Protein AF-A0A955YCA8-F1 (afdb_monomer_lite)

Sequence (353 aa):
CALRSVASVTGLSVDHEAVVEAAARISWGFRAYVNSPEVTGVLDQSERSGSAELAYWRRVARHGVAGNLQALLDEHLHVLRDWLGFTTFDTEEQRVDAAGRFAERLHDALDVRTASFQVDVPQEDEAGGVSFAGPRMRSRFAAAFGNQRMEEGGEQRVEAVSNAFNSPFWPFVLTSTSVGQEGLDFHLWCHAVVHWNLPSNPVDLEQREGRVHRYKGHAVRRNIAGRYADEGPVVDGDLWEALFARAAGDLPTAATEMQPYWVFAEGDARILRFAPFPPYSREAALLPRLRRSLAAYRLAFGQPRQEELVEFLGRALDPEQLQVLVERLRIDLSPPRAEPLRCANGEESSDER

Foldseek 3Di:
DQLQLLCQALVNDSPDPLSVVLSVLLVVLVVVLCPDPVNLVVLVVVPPPDDDDDDSVVSVVVCCVVVVVVVQSLLLLNVVCVVVPVPDNPDPVSSSVSSVVSSVLSSLLSPQDWDKDFDFDWDQDPVRDTDTHGDIDTHFQEDEAEDQPVDDCSVVNNVSQLSNLLGPGTHVYYHYDPNRDQPAANFNQDLEDECADDDLALVVVVSSNVSNQDWQGPLLQVLLCVVCVPPQDDDSHRSVVSSQVVQVVPDDPQAFPCPPTRPDPRGDRHRHYHYDDDPPDPCVVRVVLSVLLNLQLQLLPPPPPSVVSSVCLSPPDDPVRSVVCSVVRRPPNGGDDDDPPPPPPDDPDDDDD

pLDDT: mean 82.05, std 15.96, range [29.27, 98.44]

Structure (mmCIF, N/CA/C/O backbone):
data_AF-A0A955YCA8-F1
#
_entry.id   AF-A0A955YCA8-F1
#
loop_
_atom_site.group_PDB
_atom_site.id
_atom_site.type_symbol
_atom_site.label_atom_id
_atom_site.label_alt_id
_atom_site.label_comp_id
_atom_site.label_asym_id
_atom_site.label_entity_id
_atom_site.label_seq_id
_atom_site.pdbx_PDB_ins_code
_atom_site.Cartn_x
_atom_site.Cartn_y
_atom_site.Cartn_z
_atom_site.occupancy
_atom_site.B_iso_or_equiv
_atom_site.auth_seq_id
_atom_site.auth_comp_id
_atom_site.auth_asym_id
_atom_site.auth_atom_id
_atom_site.pdbx_PDB_model_num
ATOM 1 N N . CYS A 1 1 ? -16.183 4.550 9.435 1.00 94.12 1 CYS A N 1
ATOM 2 C CA . CYS A 1 1 ? -14.959 3.926 8.904 1.00 94.12 1 CYS A CA 1
ATOM 3 C C . CYS A 1 1 ? -13.729 4.271 9.728 1.00 94.12 1 CYS A C 1
ATOM 5 O O . CYS A 1 1 ? -13.408 3.464 10.586 1.00 94.12 1 CYS A O 1
ATOM 7 N N . ALA A 1 2 ? -13.132 5.461 9.581 1.00 96.44 2 ALA A N 1
ATOM 8 C CA . ALA A 1 2 ? -11.886 5.820 10.275 1.00 96.44 2 ALA A CA 1
ATOM 9 C C . ALA A 1 2 ? -11.916 5.615 11.802 1.00 96.44 2 ALA A C 1
ATOM 11 O O . ALA A 1 2 ? -11.001 5.006 12.335 1.00 96.44 2 ALA A O 1
ATOM 12 N N . LEU A 1 3 ? -12.992 6.035 12.483 1.00 96.88 3 LEU A N 1
ATOM 13 C CA . LEU A 1 3 ? -13.146 5.860 13.937 1.00 96.88 3 LEU A CA 1
ATOM 14 C C . LEU A 1 3 ? -12.964 4.402 14.376 1.00 96.88 3 LEU A C 1
ATOM 16 O O . LEU A 1 3 ? -12.215 4.117 15.302 1.00 96.88 3 LEU A O 1
ATOM 20 N N . ARG A 1 4 ? -13.618 3.479 13.664 1.00 95.69 4 ARG A N 1
ATOM 21 C CA . ARG A 1 4 ? -13.550 2.050 13.964 1.00 95.69 4 ARG A CA 1
ATOM 22 C C . ARG A 1 4 ? -12.169 1.483 13.662 1.00 95.69 4 ARG A C 1
ATOM 24 O O . ARG A 1 4 ? -11.639 0.771 14.496 1.00 95.69 4 ARG A O 1
ATOM 31 N N . SER A 1 5 ? -11.602 1.817 12.502 1.00 96.88 5 SER A N 1
ATOM 32 C CA . SER A 1 5 ? -10.300 1.301 12.066 1.00 96.88 5 SER A CA 1
ATOM 33 C C . SER A 1 5 ? -9.165 1.754 12.989 1.00 96.88 5 SER A C 1
ATOM 35 O O . SER A 1 5 ? -8.276 0.973 13.311 1.00 96.88 5 SER A O 1
ATOM 37 N N . VAL A 1 6 ? -9.188 3.019 13.431 1.00 97.75 6 VAL A N 1
ATOM 38 C CA . VAL A 1 6 ? -8.185 3.538 14.371 1.00 97.75 6 VAL A CA 1
ATOM 39 C C . VAL A 1 6 ? -8.335 2.837 15.717 1.00 97.75 6 VAL A C 1
ATOM 41 O O . VAL A 1 6 ? -7.349 2.297 16.203 1.00 97.75 6 VAL A O 1
ATOM 44 N N . ALA A 1 7 ? -9.552 2.778 16.274 1.00 97.31 7 ALA A N 1
ATOM 45 C CA . ALA A 1 7 ? -9.822 2.088 17.537 1.00 97.31 7 ALA A CA 1
ATOM 46 C C . ALA A 1 7 ? -9.388 0.615 17.502 1.00 97.31 7 ALA A C 1
ATOM 48 O O . ALA A 1 7 ? -8.721 0.142 18.416 1.00 97.31 7 ALA A O 1
ATOM 49 N N . SER A 1 8 ? -9.716 -0.107 16.424 1.00 95.62 8 SER A N 1
ATOM 50 C CA . SER A 1 8 ? -9.415 -1.534 1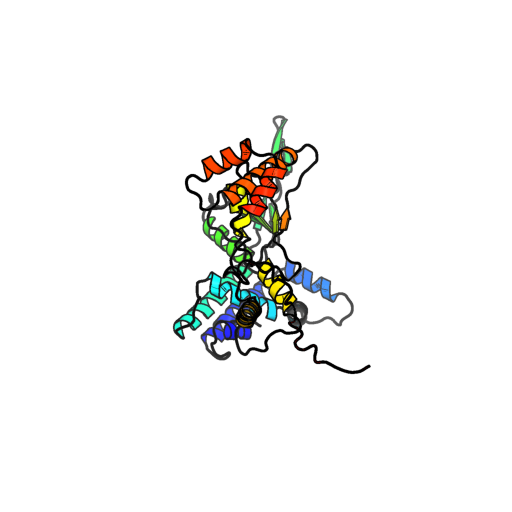6.302 1.00 95.62 8 SER A CA 1
ATOM 51 C C . SER A 1 8 ? -7.918 -1.819 16.247 1.00 95.62 8 SER A C 1
ATOM 53 O O . SER A 1 8 ? -7.459 -2.761 16.884 1.00 95.62 8 SER A O 1
ATOM 55 N N . VAL A 1 9 ? -7.154 -1.013 15.500 1.00 95.94 9 VAL A N 1
ATOM 56 C CA . VAL A 1 9 ? -5.707 -1.220 15.343 1.00 95.94 9 VAL A CA 1
ATOM 57 C C . VAL A 1 9 ? -4.951 -0.756 16.585 1.00 95.94 9 VAL A C 1
ATOM 59 O O . VAL A 1 9 ? -4.043 -1.450 17.028 1.00 95.94 9 VAL A O 1
ATOM 62 N N . THR A 1 10 ? -5.318 0.385 17.177 1.00 96.62 10 THR A N 1
ATOM 63 C CA . THR A 1 10 ? -4.635 0.890 18.380 1.00 96.62 10 THR A CA 1
ATOM 64 C C . THR A 1 10 ? -5.105 0.212 19.659 1.00 96.62 10 THR A C 1
ATOM 66 O O . THR A 1 10 ? -4.426 0.325 20.672 1.00 96.62 10 THR A O 1
ATOM 69 N N . GLY A 1 11 ? -6.250 -0.474 19.658 1.00 95.44 11 GLY A N 1
ATOM 70 C CA . GLY A 1 11 ? -6.882 -1.052 20.847 1.00 95.44 11 GLY A CA 1
ATOM 71 C C . GLY A 1 11 ? -7.406 -0.017 21.852 1.00 95.44 11 GLY A C 1
ATOM 72 O O . GLY A 1 11 ? -7.702 -0.375 22.988 1.00 95.44 11 GLY A O 1
ATOM 73 N N . LEU A 1 12 ? -7.485 1.260 21.465 1.00 96.50 12 LEU A N 1
ATOM 74 C CA . LEU A 1 12 ? -8.131 2.306 22.259 1.00 96.50 12 LEU A CA 1
ATOM 75 C C . LEU A 1 12 ? -9.652 2.244 22.081 1.00 96.50 12 LEU A C 1
ATOM 77 O O . LEU A 1 12 ? -10.154 1.839 21.031 1.00 96.50 12 LEU A O 1
ATOM 81 N N . SER A 1 13 ? -10.391 2.709 23.088 1.00 96.38 13 SER A N 1
ATOM 82 C CA . SER A 1 13 ? -11.848 2.816 22.986 1.00 96.38 13 SER A CA 1
ATOM 83 C C . SER A 1 13 ? -12.265 3.800 21.885 1.00 96.38 13 SER A C 1
ATOM 85 O O . SER A 1 13 ? -11.589 4.794 21.619 1.00 96.38 13 SER A O 1
ATOM 87 N N . VAL A 1 14 ? -13.414 3.550 21.257 1.00 96.38 14 VAL A N 1
ATOM 88 C CA . VAL A 1 14 ? -13.949 4.381 20.162 1.00 96.38 14 VAL A CA 1
ATOM 89 C C . VAL A 1 14 ? -14.285 5.816 20.580 1.00 96.38 14 VAL A C 1
ATOM 91 O O . VAL A 1 14 ? -14.362 6.693 19.724 1.00 96.38 14 VAL A O 1
ATOM 94 N N . ASP A 1 15 ? -14.505 6.058 21.871 1.00 96.75 15 ASP A N 1
ATOM 95 C CA . ASP A 1 15 ? -14.773 7.369 22.470 1.00 96.75 15 ASP A CA 1
ATOM 96 C C . ASP A 1 15 ? -13.515 8.049 23.034 1.00 96.75 15 ASP A C 1
ATOM 98 O O . ASP A 1 15 ? -13.592 9.182 23.506 1.00 96.75 15 ASP A O 1
ATOM 102 N N . HIS A 1 16 ? -12.351 7.396 22.949 1.00 98.25 16 HIS A N 1
ATOM 103 C CA . HIS A 1 16 ? -11.082 7.974 23.374 1.00 98.25 16 HIS A CA 1
ATOM 104 C C . HIS A 1 16 ? -10.738 9.215 22.534 1.00 98.25 16 HIS A C 1
ATOM 106 O O . HIS A 1 16 ? -10.801 9.180 21.302 1.00 98.25 16 HIS A O 1
ATOM 112 N N . GLU A 1 17 ? -10.297 10.296 23.185 1.00 98.19 17 GLU A N 1
ATOM 113 C CA . GLU A 1 17 ? -10.039 11.598 22.549 1.00 98.19 17 GLU A CA 1
ATOM 114 C C . GLU A 1 17 ? -9.116 11.484 21.324 1.00 98.19 17 GLU A C 1
ATOM 116 O O . GLU A 1 17 ? -9.496 11.886 20.225 1.00 98.19 17 GLU A O 1
ATOM 121 N N . ALA A 1 18 ? -7.964 10.821 21.477 1.00 98.12 18 ALA A N 1
ATOM 122 C CA . ALA A 1 18 ? -7.014 10.596 20.382 1.00 98.12 18 ALA A CA 1
ATOM 123 C C . ALA A 1 18 ? -7.609 9.836 19.177 1.00 98.12 18 ALA A C 1
ATOM 125 O O . ALA A 1 18 ? -7.261 10.117 18.031 1.00 98.12 18 ALA A O 1
ATOM 126 N N . VAL A 1 19 ? -8.525 8.887 19.408 1.00 98.44 19 VAL A N 1
ATOM 127 C CA . VAL A 1 19 ? -9.184 8.121 18.335 1.00 98.44 19 VAL A CA 1
ATOM 128 C C . VAL A 1 19 ? -10.167 9.008 17.579 1.00 98.44 19 VAL A C 1
ATOM 130 O O . VAL A 1 19 ? -10.203 8.987 16.345 1.00 98.44 19 VAL A O 1
ATOM 133 N N . VAL A 1 20 ? -10.945 9.813 18.305 1.00 98.44 20 VAL A N 1
ATOM 134 C CA . VAL A 1 20 ? -11.897 10.767 17.724 1.00 98.44 20 VAL A CA 1
ATOM 135 C C . VAL A 1 20 ? -11.162 11.835 16.911 1.00 98.44 20 VAL A C 1
ATOM 137 O O . VAL A 1 20 ? -11.556 12.115 15.776 1.00 98.44 20 VAL A O 1
ATOM 140 N N . GLU A 1 21 ? -10.069 12.387 17.443 1.00 98.44 21 GLU A N 1
ATOM 141 C CA . GLU A 1 21 ? -9.237 13.377 16.755 1.00 98.44 21 GLU A CA 1
ATOM 142 C C . GLU A 1 21 ? -8.604 12.799 15.481 1.00 98.44 21 GLU A C 1
ATOM 144 O O . GLU A 1 21 ? -8.748 13.370 14.392 1.00 98.44 21 GLU A O 1
ATOM 149 N N . ALA A 1 22 ? -7.979 11.622 15.582 1.00 98.38 22 ALA A N 1
ATOM 150 C CA . ALA A 1 22 ? -7.404 10.913 14.445 1.00 98.38 22 ALA A CA 1
ATOM 151 C C . ALA A 1 22 ? -8.454 10.659 13.351 1.00 98.38 22 ALA A C 1
ATOM 153 O O . ALA A 1 22 ? -8.245 10.971 12.173 1.00 98.38 22 ALA A O 1
ATOM 154 N N . ALA A 1 23 ? -9.630 10.157 13.735 1.00 98.19 23 ALA A N 1
ATOM 155 C CA . ALA A 1 23 ? -10.728 9.903 12.813 1.00 98.19 23 ALA A CA 1
ATOM 156 C C . ALA A 1 23 ? -11.247 11.182 12.141 1.00 98.19 23 ALA A C 1
ATOM 158 O O . ALA A 1 23 ? -11.580 11.155 10.949 1.00 98.19 23 ALA A O 1
ATOM 159 N N . ALA A 1 24 ? -11.301 12.302 12.866 1.00 97.88 24 ALA A N 1
ATOM 160 C CA . ALA A 1 24 ? -11.692 13.596 12.319 1.00 97.88 24 ALA A CA 1
ATOM 161 C C . ALA A 1 24 ? -10.675 14.100 11.282 1.00 97.88 24 ALA A C 1
ATOM 163 O O . ALA A 1 24 ? -11.074 14.488 10.179 1.00 97.88 24 ALA A O 1
ATOM 164 N N . ARG A 1 25 ? -9.369 14.016 11.576 1.00 97.69 25 ARG A N 1
ATOM 165 C CA . ARG A 1 25 ? -8.291 14.413 10.650 1.00 97.69 25 ARG A CA 1
ATOM 166 C C . ARG A 1 25 ? -8.297 13.582 9.364 1.00 97.69 25 ARG A C 1
ATOM 168 O O . ARG A 1 25 ? -8.230 14.143 8.266 1.00 97.69 25 ARG A O 1
ATOM 175 N N . ILE A 1 26 ? -8.472 12.265 9.482 1.00 97.31 26 ILE A N 1
ATOM 176 C CA . ILE A 1 26 ? -8.632 11.359 8.333 1.00 97.31 26 ILE A CA 1
ATOM 177 C C . ILE A 1 26 ? -9.858 11.761 7.507 1.00 97.31 26 ILE A C 1
ATOM 179 O O . ILE A 1 26 ? -9.773 11.935 6.291 1.00 97.31 26 ILE A O 1
ATOM 183 N N . SER A 1 27 ? -11.003 11.961 8.167 1.00 95.31 27 SER A N 1
ATOM 184 C CA . SER A 1 27 ? -12.258 12.336 7.503 1.00 95.31 27 SER A CA 1
ATOM 185 C C . SER A 1 27 ? -12.147 13.676 6.770 1.00 95.31 27 SER A C 1
ATOM 187 O O . SER A 1 27 ? -12.726 13.842 5.694 1.00 95.31 27 SER A O 1
ATOM 189 N N . TRP A 1 28 ? -11.372 14.622 7.306 1.00 95.25 28 TRP A N 1
ATOM 190 C CA . TRP A 1 28 ? -11.088 15.893 6.643 1.00 95.25 28 TRP A CA 1
ATOM 191 C C . TRP A 1 28 ? -10.269 15.710 5.360 1.00 95.25 28 TRP A C 1
ATOM 193 O O . TRP A 1 28 ? -10.611 16.299 4.332 1.00 95.25 28 TRP A O 1
ATOM 203 N N . GLY A 1 29 ? -9.256 14.835 5.386 1.00 94.50 29 GLY A N 1
ATOM 204 C CA . GLY A 1 29 ? -8.499 14.448 4.189 1.00 94.50 29 GLY A CA 1
ATOM 205 C C . GLY A 1 29 ? -9.403 13.825 3.122 1.00 94.50 29 GLY A C 1
ATOM 206 O O . GLY A 1 29 ? -9.410 14.256 1.969 1.00 94.50 29 GLY A O 1
ATOM 207 N N . PHE A 1 30 ? -10.274 12.891 3.520 1.00 94.50 30 PHE A N 1
ATOM 208 C CA . PHE A 1 30 ? -11.250 12.287 2.607 1.00 94.50 30 PHE A CA 1
ATOM 209 C C . PHE A 1 30 ? -12.206 13.308 2.011 1.00 94.50 30 PHE A C 1
ATOM 211 O O . PHE A 1 30 ? -12.516 13.233 0.825 1.00 94.50 30 PHE A O 1
ATOM 218 N N . ARG A 1 31 ? -12.671 14.279 2.803 1.00 93.94 31 ARG A N 1
ATOM 219 C CA . ARG A 1 31 ? -13.536 15.348 2.302 1.00 93.94 31 ARG A CA 1
ATOM 220 C C . ARG A 1 31 ? -12.846 16.138 1.191 1.00 93.94 31 ARG A C 1
ATOM 222 O O . ARG A 1 31 ? -13.495 16.437 0.193 1.00 93.94 31 ARG A O 1
ATOM 229 N N . ALA A 1 32 ? -11.570 16.486 1.336 1.00 92.00 32 ALA A N 1
ATOM 230 C CA . ALA A 1 32 ? -10.829 17.162 0.271 1.00 92.00 32 ALA A CA 1
ATOM 231 C C . ALA A 1 32 ? -10.671 16.252 -0.960 1.00 92.00 32 ALA A C 1
ATOM 233 O O . ALA A 1 32 ? -10.977 16.666 -2.079 1.00 92.00 32 ALA A O 1
ATOM 234 N N . TYR A 1 33 ? -10.292 14.990 -0.739 1.00 92.00 33 TYR A N 1
ATOM 235 C CA . TYR A 1 33 ? -10.086 13.994 -1.789 1.00 92.00 33 TYR A CA 1
ATOM 236 C C . TYR A 1 33 ? -11.347 13.736 -2.626 1.00 92.00 33 TYR A C 1
ATOM 238 O O . TYR A 1 33 ? -11.311 13.838 -3.856 1.00 92.00 33 TYR A O 1
ATOM 246 N N . VAL A 1 34 ? -12.490 13.473 -1.981 1.00 92.31 34 VAL A N 1
ATOM 247 C CA . VAL A 1 34 ? -13.753 13.189 -2.681 1.00 92.31 34 VAL A CA 1
ATOM 248 C C . VAL A 1 34 ? -14.333 14.414 -3.375 1.00 92.31 34 VAL A C 1
ATOM 250 O O . VAL A 1 34 ? -15.071 14.259 -4.333 1.00 92.31 34 VAL A O 1
ATOM 253 N N . ASN A 1 35 ? -13.990 15.629 -2.949 1.00 92.12 35 ASN A N 1
ATOM 254 C CA . ASN A 1 35 ? -14.412 16.854 -3.633 1.00 92.12 35 ASN A CA 1
ATOM 255 C C . ASN A 1 35 ? -13.460 17.260 -4.768 1.00 92.12 35 ASN A C 1
ATOM 257 O O . ASN A 1 35 ? -13.635 18.321 -5.369 1.00 92.12 35 ASN A O 1
ATOM 261 N N . SER A 1 36 ? -12.450 16.442 -5.082 1.00 89.75 36 SER A N 1
ATOM 262 C CA . SER A 1 36 ? -11.638 16.673 -6.273 1.00 89.75 36 SER A CA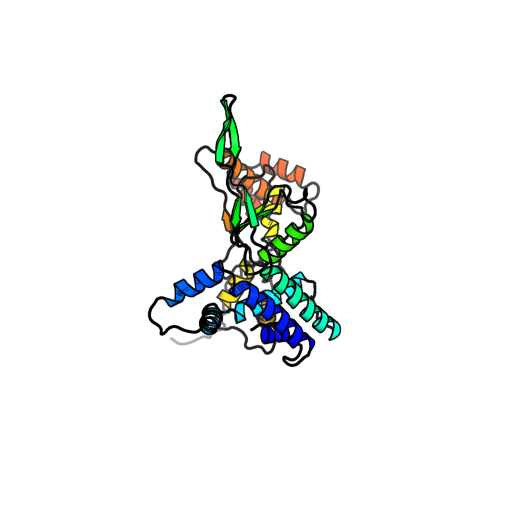 1
ATOM 263 C C . SER A 1 36 ? -12.487 16.523 -7.549 1.00 89.75 36 SER A C 1
ATOM 265 O O . SER A 1 36 ? -13.398 15.684 -7.588 1.00 89.75 36 SER A O 1
ATOM 267 N N . PRO A 1 37 ? -12.214 17.313 -8.607 1.00 88.38 37 PRO A N 1
ATOM 268 C CA . PRO A 1 37 ? -12.963 17.232 -9.862 1.00 88.38 37 PRO A CA 1
ATOM 269 C C . PRO A 1 37 ? -12.966 15.826 -10.469 1.00 88.38 37 PRO A C 1
ATOM 271 O O . PRO A 1 37 ? -13.979 15.374 -10.996 1.00 88.38 37 PRO A O 1
ATOM 274 N N . GLU A 1 38 ? -11.841 15.120 -10.364 1.00 87.50 38 GLU A N 1
ATOM 275 C CA . GLU A 1 38 ? -11.675 13.779 -10.911 1.00 87.50 38 GLU A CA 1
ATOM 276 C C . GLU A 1 38 ? -12.541 12.751 -10.167 1.00 87.50 38 GLU A C 1
ATOM 278 O O . GLU A 1 38 ? -13.253 11.982 -10.810 1.00 87.50 38 GLU A O 1
ATOM 283 N N . VAL A 1 39 ? -12.544 12.766 -8.826 1.00 89.50 39 VAL A N 1
ATOM 284 C CA . VAL A 1 39 ? -13.376 11.846 -8.027 1.00 89.50 39 VAL A CA 1
ATOM 285 C C . VAL A 1 39 ? -14.861 12.175 -8.182 1.00 89.50 39 VAL A C 1
ATOM 287 O O . VAL A 1 39 ? -15.672 11.267 -8.359 1.00 89.50 39 VAL A O 1
ATOM 290 N N . THR A 1 40 ? -15.213 13.463 -8.210 1.00 90.69 40 THR A N 1
ATOM 291 C CA . THR A 1 40 ? -16.591 13.912 -8.469 1.00 90.69 40 THR A CA 1
ATOM 292 C C . THR A 1 40 ? -17.086 13.380 -9.815 1.00 90.69 40 THR A C 1
ATOM 294 O O . THR A 1 40 ? -18.169 12.806 -9.890 1.00 90.69 40 THR A O 1
ATOM 297 N N . GLY A 1 41 ? -16.259 13.477 -10.863 1.00 88.88 41 GLY A N 1
ATOM 298 C CA . GLY A 1 41 ? -16.584 12.952 -12.188 1.00 88.88 41 GLY A CA 1
ATOM 299 C C . GLY A 1 41 ? -16.801 11.435 -12.215 1.00 88.88 41 GLY A C 1
ATOM 300 O O . GLY A 1 41 ? -17.716 10.968 -12.894 1.00 88.88 41 GLY A O 1
ATOM 301 N N . VAL A 1 42 ? -16.012 10.662 -11.458 1.00 87.56 42 VAL A N 1
ATOM 302 C CA . VAL A 1 42 ? -16.193 9.202 -11.322 1.00 87.56 42 VAL A CA 1
ATOM 303 C C . VAL A 1 42 ? -17.521 8.875 -10.633 1.00 87.56 42 VAL A C 1
ATOM 305 O O . VAL A 1 42 ? -18.288 8.042 -11.122 1.00 87.56 42 VAL A O 1
ATOM 308 N N . LEU A 1 43 ? -17.826 9.558 -9.527 1.00 87.19 43 LEU A N 1
ATOM 309 C CA . LEU A 1 43 ? -19.054 9.333 -8.762 1.00 87.19 43 LEU A CA 1
ATOM 310 C C . LEU A 1 43 ? -20.306 9.751 -9.545 1.00 87.19 43 LEU A C 1
ATOM 312 O O . LEU A 1 43 ? -21.307 9.032 -9.525 1.00 87.19 43 LEU A O 1
ATOM 316 N N . ASP A 1 44 ? -20.240 10.856 -10.289 1.00 82.94 44 ASP A N 1
ATOM 317 C CA . ASP A 1 44 ? -21.329 11.332 -11.146 1.00 82.94 44 ASP A CA 1
ATOM 318 C C . ASP A 1 44 ? -21.656 10.355 -12.283 1.00 82.94 44 ASP A C 1
ATOM 320 O O . ASP A 1 44 ? -22.827 10.177 -12.614 1.00 82.94 44 ASP A O 1
ATOM 324 N N . GLN A 1 45 ? -20.655 9.703 -12.887 1.00 76.50 45 GLN A N 1
ATOM 325 C CA . GLN A 1 45 ? -20.889 8.733 -13.964 1.00 76.50 45 GLN A CA 1
ATOM 326 C C . GLN A 1 45 ? -21.513 7.429 -13.459 1.00 76.50 45 GLN A C 1
ATOM 328 O O . GLN A 1 45 ? -22.385 6.878 -14.131 1.00 76.50 45 GLN A O 1
ATOM 333 N N . SER A 1 46 ? -21.101 6.958 -12.279 1.00 67.19 46 SER A N 1
ATOM 334 C CA . SER A 1 46 ? -21.557 5.676 -11.723 1.00 67.19 46 SER A CA 1
ATOM 335 C C . SER A 1 46 ? -23.064 5.623 -11.411 1.00 67.19 46 SER A C 1
ATOM 337 O O . SER A 1 46 ? -23.667 4.558 -11.488 1.00 67.19 46 SER A O 1
ATOM 339 N N . GLU A 1 47 ? -23.693 6.770 -11.132 1.00 64.81 47 GLU A N 1
ATOM 340 C CA . GLU A 1 47 ? -25.090 6.872 -10.666 1.00 64.81 47 GLU A CA 1
ATOM 341 C C . GLU A 1 47 ? -26.064 7.401 -11.743 1.00 64.81 47 GLU A C 1
ATOM 343 O O . GLU A 1 47 ? -27.258 7.547 -11.484 1.00 64.81 47 GLU A O 1
ATOM 348 N N . ARG A 1 48 ? -25.606 7.644 -12.985 1.00 59.53 48 ARG A N 1
ATOM 349 C CA . ARG A 1 48 ? -26.483 8.065 -14.107 1.00 59.53 48 ARG A CA 1
ATOM 350 C C . ARG A 1 48 ? -27.514 7.007 -14.522 1.00 59.53 48 ARG A C 1
ATOM 352 O O . ARG A 1 48 ? -28.455 7.330 -15.245 1.00 59.53 48 ARG A O 1
ATOM 359 N N . SER A 1 49 ? -27.371 5.765 -14.061 1.00 54.62 49 SER A N 1
ATOM 360 C CA . SER A 1 49 ? -28.342 4.692 -14.294 1.00 54.62 49 SER A CA 1
ATOM 361 C C . SER A 1 49 ? -29.402 4.645 -13.185 1.00 54.62 49 SER A C 1
ATOM 363 O O . SER A 1 49 ? -29.337 3.830 -12.273 1.00 54.62 49 SER A O 1
ATOM 365 N N . GLY A 1 50 ? -30.419 5.504 -13.293 1.00 54.41 50 GLY A N 1
ATOM 366 C CA . GLY A 1 50 ? -31.779 5.137 -12.875 1.00 54.41 50 GLY A CA 1
ATOM 367 C C . GLY A 1 50 ? -32.243 5.431 -11.443 1.00 54.41 50 GLY A C 1
ATOM 368 O O . GLY A 1 50 ? -33.293 4.913 -11.070 1.00 54.41 50 GLY A O 1
ATOM 369 N N . SER A 1 51 ? -31.561 6.261 -10.645 1.00 55.38 51 SER A N 1
ATOM 370 C CA . SER A 1 51 ? -32.092 6.684 -9.335 1.00 55.38 51 SER A CA 1
ATOM 371 C C . SER A 1 51 ? -32.329 8.198 -9.250 1.00 55.38 51 SER A C 1
ATOM 373 O O . SER A 1 51 ? -31.656 8.980 -9.917 1.00 55.38 51 SER A O 1
ATOM 375 N N . ALA A 1 52 ? -33.348 8.610 -8.482 1.00 61.62 52 ALA A N 1
ATOM 376 C CA . ALA A 1 52 ? -33.662 10.019 -8.231 1.00 61.62 52 ALA A CA 1
ATOM 377 C C . ALA A 1 52 ? -32.409 10.781 -7.768 1.00 61.62 52 ALA A C 1
ATOM 379 O O . ALA A 1 52 ? -31.610 10.224 -7.022 1.00 61.62 52 ALA A O 1
ATOM 380 N N . GLU A 1 53 ? -32.250 12.037 -8.190 1.00 70.44 53 GLU A N 1
ATOM 381 C CA . GLU A 1 53 ? -31.037 12.838 -7.983 1.00 70.44 53 GLU A CA 1
ATOM 382 C C . GLU A 1 53 ? -30.637 12.907 -6.494 1.00 70.44 53 GLU A C 1
ATOM 384 O O . GLU A 1 53 ? -31.181 13.668 -5.693 1.00 70.44 53 GLU A O 1
ATOM 389 N N . LEU A 1 54 ? -29.699 12.050 -6.082 1.00 77.50 54 LEU A N 1
ATOM 390 C CA . LEU A 1 54 ? -29.214 12.012 -4.706 1.00 77.50 54 LEU A CA 1
ATOM 391 C C . LEU A 1 54 ? -28.270 13.182 -4.457 1.00 77.50 54 LEU A C 1
ATOM 393 O O . LEU A 1 54 ? -27.357 13.451 -5.247 1.00 77.50 54 LEU A O 1
ATOM 397 N N . ALA A 1 55 ? -28.405 13.795 -3.280 1.00 88.44 55 ALA A N 1
ATOM 398 C CA . ALA A 1 55 ? -27.400 14.717 -2.767 1.00 88.44 55 ALA A CA 1
ATOM 399 C C . ALA A 1 55 ? -26.005 14.065 -2.810 1.00 88.44 55 ALA A C 1
ATOM 401 O O . ALA A 1 55 ? -25.848 12.896 -2.451 1.00 88.44 55 ALA A O 1
ATOM 402 N N . TYR A 1 56 ? -24.993 14.829 -3.229 1.00 89.00 56 TYR A N 1
ATOM 403 C CA . TYR A 1 56 ? -23.641 14.324 -3.494 1.00 89.00 56 TYR A CA 1
ATOM 404 C C . TYR A 1 56 ? -23.048 13.502 -2.338 1.00 89.00 56 TYR A C 1
ATOM 406 O O . TYR A 1 56 ? -22.543 12.401 -2.542 1.00 89.00 56 TYR A O 1
ATOM 414 N N . TRP A 1 57 ? -23.204 13.970 -1.097 1.00 90.25 57 TRP A N 1
ATOM 415 C CA . TRP A 1 57 ? -22.697 13.271 0.089 1.00 90.25 57 TRP A CA 1
ATOM 416 C C . TRP A 1 57 ? -23.286 11.859 0.268 1.00 90.25 57 TRP A C 1
ATOM 418 O O . TRP A 1 57 ? -22.603 10.972 0.775 1.00 90.25 57 TRP A O 1
ATOM 428 N N . ARG A 1 58 ? -24.531 11.614 -0.177 1.00 91.19 58 ARG A N 1
ATOM 429 C CA . ARG A 1 58 ? -25.140 10.272 -0.145 1.00 91.19 58 ARG A CA 1
ATOM 430 C C . ARG A 1 58 ? -24.512 9.352 -1.181 1.00 91.19 58 ARG A C 1
ATOM 432 O O . ARG A 1 58 ? -24.354 8.170 -0.899 1.00 91.19 58 ARG A O 1
ATOM 439 N N . ARG A 1 59 ? -24.142 9.888 -2.347 1.00 89.94 59 ARG A N 1
ATOM 440 C CA . ARG A 1 59 ? -23.428 9.139 -3.392 1.00 89.94 59 ARG A CA 1
ATOM 441 C C . ARG A 1 59 ? -22.038 8.739 -2.913 1.00 89.94 59 ARG A C 1
ATOM 443 O O . ARG A 1 59 ? -21.688 7.570 -3.008 1.00 89.94 59 ARG A O 1
ATOM 450 N N . VAL A 1 60 ? -21.313 9.661 -2.276 1.00 92.56 60 VAL A N 1
ATOM 451 C CA . VAL A 1 60 ? -20.032 9.358 -1.612 1.00 92.56 60 VAL A CA 1
ATOM 452 C C . VAL A 1 60 ? -20.202 8.246 -0.570 1.00 92.56 60 VAL A C 1
ATOM 454 O O . VAL A 1 60 ? -19.449 7.276 -0.582 1.00 92.56 60 VAL A O 1
ATOM 457 N N . ALA A 1 61 ? -21.215 8.339 0.299 1.00 92.00 61 ALA A N 1
ATOM 458 C CA . ALA A 1 61 ? -21.465 7.322 1.322 1.00 92.00 61 ALA A CA 1
ATOM 459 C C . ALA A 1 61 ? -21.804 5.946 0.719 1.00 92.00 61 ALA A C 1
ATOM 461 O O . ALA A 1 61 ? -21.241 4.938 1.142 1.00 92.00 61 ALA A O 1
ATOM 462 N N . ARG A 1 62 ? -22.681 5.894 -0.294 1.00 91.31 62 ARG A N 1
ATOM 463 C CA . ARG A 1 62 ? -23.025 4.652 -1.007 1.00 91.31 62 ARG A CA 1
ATOM 464 C C . ARG A 1 62 ? -21.821 4.038 -1.700 1.00 91.31 62 ARG A C 1
ATOM 466 O O . ARG A 1 62 ? -21.608 2.839 -1.562 1.00 91.31 62 ARG A O 1
ATOM 473 N N . HIS A 1 63 ? -21.023 4.850 -2.387 1.00 91.25 63 HIS A N 1
ATOM 474 C CA . HIS A 1 63 ? -19.794 4.394 -3.023 1.00 91.25 63 HIS A CA 1
ATOM 475 C C . HIS A 1 63 ? -18.806 3.839 -1.993 1.00 91.25 63 HIS A C 1
ATOM 477 O O . HIS A 1 63 ? -18.233 2.779 -2.211 1.00 91.25 63 HIS A O 1
ATOM 483 N N . GLY A 1 64 ? -18.662 4.495 -0.838 1.00 93.25 64 GLY A N 1
ATOM 484 C CA . GLY A 1 64 ? -17.829 3.997 0.256 1.00 93.25 64 GLY A CA 1
ATOM 485 C C . GLY A 1 64 ? -18.291 2.640 0.799 1.00 93.25 64 GLY A C 1
ATOM 486 O O . GLY A 1 64 ? -17.454 1.794 1.101 1.00 93.25 64 GLY A O 1
ATOM 487 N N . VAL A 1 65 ? -19.603 2.401 0.890 1.00 93.69 65 VAL A N 1
ATOM 488 C CA . VAL A 1 65 ? -20.151 1.094 1.296 1.00 93.69 65 VAL A CA 1
ATOM 489 C C . VAL A 1 65 ? -19.934 0.046 0.205 1.00 93.69 65 VAL A C 1
ATOM 491 O O . VAL A 1 65 ? -19.369 -1.004 0.486 1.00 93.69 65 VAL A O 1
ATOM 494 N N . ALA A 1 66 ? -20.326 0.335 -1.038 1.00 92.06 66 ALA A N 1
ATOM 495 C CA . ALA A 1 66 ? -20.198 -0.597 -2.161 1.00 92.06 66 ALA A CA 1
ATOM 496 C C . ALA A 1 66 ? -18.734 -0.943 -2.486 1.00 92.06 66 ALA A C 1
ATOM 498 O O . ALA A 1 66 ? -18.435 -2.059 -2.896 1.00 92.06 66 ALA A O 1
ATOM 499 N N . GLY A 1 67 ? -17.823 0.011 -2.285 1.00 91.50 67 GLY A N 1
ATOM 500 C CA . GLY A 1 67 ? -16.381 -0.146 -2.464 1.00 91.50 67 GLY A CA 1
ATOM 501 C C . GLY A 1 67 ? -15.638 -0.644 -1.222 1.00 91.50 67 GLY A C 1
ATOM 502 O O . GLY A 1 67 ? -14.412 -0.629 -1.224 1.00 91.50 67 GLY A O 1
ATOM 503 N N . ASN A 1 68 ? -16.342 -1.055 -0.160 1.00 94.69 68 ASN A N 1
ATOM 504 C CA . ASN A 1 68 ? -15.749 -1.584 1.072 1.00 94.69 68 ASN A CA 1
ATOM 505 C C . ASN A 1 68 ? -14.690 -0.661 1.709 1.00 94.69 68 ASN A C 1
ATOM 507 O O . ASN A 1 68 ? -13.680 -1.133 2.232 1.00 94.69 68 ASN A O 1
ATOM 511 N N . LEU A 1 69 ? -14.933 0.658 1.734 1.00 95.44 69 LEU A N 1
ATOM 512 C CA . LEU A 1 69 ? -14.020 1.662 2.308 1.00 95.44 69 LEU A CA 1
ATOM 513 C C . LEU A 1 69 ? -13.584 1.309 3.735 1.00 95.44 69 LEU A C 1
ATOM 515 O O . LEU A 1 69 ? -12.470 1.599 4.155 1.00 95.44 69 LEU A O 1
ATOM 519 N N . GLN A 1 70 ? -14.484 0.693 4.491 1.00 94.94 70 GLN A N 1
ATOM 520 C CA . GLN A 1 70 ? -14.197 0.220 5.830 1.00 94.94 70 GLN A CA 1
ATOM 521 C C . GLN A 1 70 ? -13.104 -0.865 5.848 1.00 94.94 70 GLN A C 1
ATOM 523 O O . GLN A 1 70 ? -12.150 -0.721 6.601 1.00 94.94 70 GLN A O 1
ATOM 528 N N . ALA A 1 71 ? -13.215 -1.902 5.011 1.00 94.62 71 ALA A N 1
ATOM 529 C CA . ALA A 1 71 ? -12.215 -2.968 4.932 1.00 94.62 71 ALA A CA 1
ATOM 530 C C . ALA A 1 71 ? -10.864 -2.436 4.432 1.00 94.62 71 ALA A C 1
ATOM 532 O O . ALA A 1 71 ? -9.818 -2.827 4.940 1.00 94.62 71 ALA A O 1
ATOM 533 N N . LEU A 1 72 ? -10.895 -1.488 3.490 1.00 96.44 72 LEU A N 1
ATOM 534 C CA . LEU A 1 72 ? -9.706 -0.800 2.987 1.00 96.44 72 LEU A CA 1
ATOM 535 C C . LEU A 1 72 ? -8.977 -0.026 4.093 1.00 96.44 72 LEU A C 1
ATOM 537 O O . LEU A 1 72 ? -7.752 -0.081 4.168 1.00 96.44 72 LEU A O 1
ATOM 541 N N . LEU A 1 73 ? -9.707 0.684 4.961 1.00 97.38 73 LEU A N 1
ATOM 542 C CA . LEU A 1 73 ? -9.100 1.389 6.094 1.00 97.38 73 LEU A CA 1
ATOM 543 C C . LEU A 1 73 ? -8.601 0.430 7.178 1.00 97.38 73 LEU A C 1
ATOM 545 O O . LEU A 1 73 ? -7.531 0.676 7.728 1.00 97.38 73 LEU 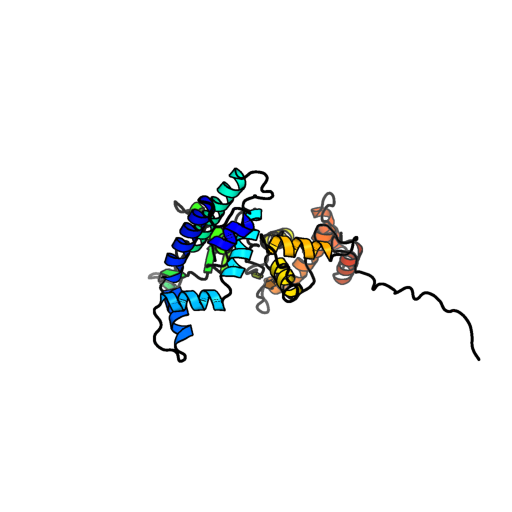A O 1
ATOM 549 N N . ASP A 1 74 ? -9.328 -0.658 7.447 1.00 96.25 74 ASP A N 1
ATOM 550 C CA . ASP A 1 74 ? -8.901 -1.692 8.397 1.00 96.25 74 ASP A CA 1
ATOM 551 C C . ASP A 1 74 ? -7.575 -2.337 7.928 1.00 96.25 74 ASP A C 1
ATOM 553 O O . ASP A 1 74 ? -6.632 -2.443 8.709 1.00 96.25 74 ASP A O 1
ATOM 557 N N . GLU A 1 75 ? -7.447 -2.671 6.634 1.00 97.31 75 GLU A N 1
ATOM 558 C CA . GLU A 1 75 ? -6.191 -3.166 6.040 1.00 97.31 75 GLU A CA 1
ATOM 559 C C . GLU A 1 75 ? -5.073 -2.133 6.079 1.00 97.31 75 GLU A C 1
ATOM 561 O O . GLU A 1 75 ? -3.945 -2.438 6.472 1.00 97.31 75 GLU A O 1
ATOM 566 N N . HIS A 1 76 ? -5.365 -0.907 5.648 1.00 97.69 76 HIS A N 1
ATOM 567 C CA . HIS A 1 76 ? -4.322 0.090 5.505 1.00 97.69 76 HIS A CA 1
ATOM 568 C C . HIS A 1 76 ? -3.742 0.515 6.855 1.00 97.69 76 HIS A C 1
ATOM 570 O O . HIS A 1 76 ? -2.525 0.645 6.965 1.00 97.69 76 HIS A O 1
ATOM 576 N N . LEU A 1 77 ? -4.577 0.694 7.884 1.00 97.19 77 LEU A N 1
ATOM 577 C CA . LEU A 1 77 ? -4.088 1.032 9.220 1.00 97.19 77 LEU A CA 1
ATOM 578 C C . LEU A 1 77 ? -3.301 -0.121 9.853 1.00 97.19 77 LEU A C 1
ATOM 580 O O . LEU A 1 77 ? -2.279 0.143 10.483 1.00 97.19 77 LEU A O 1
ATOM 584 N N . HIS A 1 78 ? -3.700 -1.377 9.620 1.00 96.56 78 HIS A N 1
ATOM 585 C CA . HIS A 1 78 ? -2.920 -2.537 10.060 1.00 96.56 78 HIS A CA 1
ATOM 586 C C . HIS A 1 78 ? -1.505 -2.531 9.469 1.00 96.56 78 HIS A C 1
ATOM 588 O O . HIS A 1 78 ? -0.525 -2.675 10.193 1.00 96.56 78 HIS A O 1
ATOM 594 N N . VAL A 1 79 ? -1.362 -2.330 8.154 1.00 96.44 79 VAL A N 1
ATOM 595 C CA . VAL A 1 79 ? -0.019 -2.310 7.546 1.00 96.44 79 VAL A CA 1
ATOM 596 C C . VAL A 1 79 ? 0.765 -1.041 7.886 1.00 96.44 79 VAL A C 1
ATOM 598 O O . VAL A 1 79 ? 1.990 -1.092 7.971 1.00 96.44 79 VAL A O 1
ATOM 601 N N . LEU A 1 80 ? 0.084 0.090 8.116 1.00 95.94 80 LEU A N 1
ATOM 602 C CA . LEU A 1 80 ? 0.729 1.326 8.567 1.00 95.94 80 LEU A CA 1
ATOM 603 C C . LEU A 1 80 ? 1.300 1.201 9.978 1.00 95.94 80 LEU A C 1
ATOM 605 O O . LEU A 1 80 ? 2.340 1.796 10.247 1.00 95.94 80 LEU A O 1
ATOM 609 N N . ARG A 1 81 ? 0.656 0.425 10.857 1.00 95.62 81 ARG A N 1
ATOM 610 C CA . ARG A 1 81 ? 1.166 0.104 12.194 1.00 95.62 81 ARG A CA 1
ATOM 611 C C . ARG A 1 81 ? 2.592 -0.440 12.117 1.00 95.62 81 ARG A C 1
ATOM 613 O O . ARG A 1 81 ? 3.504 0.153 12.690 1.00 95.62 81 ARG A O 1
ATOM 620 N N . ASP A 1 82 ? 2.786 -1.504 11.343 1.00 93.31 82 ASP A N 1
ATOM 621 C CA . ASP A 1 82 ? 4.092 -2.147 11.189 1.00 93.31 82 ASP A CA 1
ATOM 622 C C . ASP A 1 82 ? 5.071 -1.242 10.415 1.00 93.31 82 ASP A C 1
ATOM 624 O O . ASP A 1 82 ? 6.235 -1.120 10.792 1.00 93.31 82 ASP A O 1
ATOM 628 N N . TRP A 1 83 ? 4.595 -0.544 9.375 1.00 94.19 83 TRP A N 1
ATOM 629 C CA . TRP A 1 83 ? 5.404 0.390 8.578 1.00 94.19 83 TRP A CA 1
ATOM 630 C C . TRP A 1 83 ? 5.975 1.554 9.402 1.00 94.19 83 TRP A C 1
ATOM 632 O O . TRP A 1 83 ? 7.102 1.987 9.170 1.00 94.19 83 TRP A O 1
ATOM 642 N N . LEU A 1 84 ? 5.207 2.069 10.365 1.00 94.88 84 LEU A N 1
ATOM 643 C CA . LEU A 1 84 ? 5.625 3.151 11.260 1.00 94.88 84 LEU A CA 1
ATOM 644 C C . LEU A 1 84 ? 6.409 2.652 12.483 1.00 94.88 84 LEU A C 1
ATOM 646 O O . LEU A 1 84 ? 6.837 3.467 13.297 1.00 94.88 84 LEU A O 1
ATOM 650 N N . GLY A 1 85 ? 6.631 1.340 12.595 1.00 93.62 85 GLY A N 1
ATOM 651 C CA . GLY A 1 85 ? 7.437 0.734 13.654 1.00 93.62 85 GLY A CA 1
ATOM 652 C C . GLY A 1 85 ? 6.679 0.420 14.947 1.00 93.62 85 GLY A C 1
ATOM 653 O O . GLY A 1 85 ? 7.313 0.053 15.936 1.00 93.62 85 GLY A O 1
ATOM 654 N N . PHE A 1 86 ? 5.345 0.503 14.960 1.00 92.88 86 PHE A N 1
ATOM 655 C CA . PHE A 1 86 ? 4.517 0.149 16.120 1.00 92.88 86 PHE A CA 1
ATOM 656 C C . PHE A 1 86 ? 4.309 -1.368 16.216 1.00 92.88 86 PHE A C 1
ATOM 658 O O . PHE A 1 86 ? 3.211 -1.882 16.035 1.00 92.88 86 PHE A O 1
ATOM 665 N N . THR A 1 87 ? 5.388 -2.108 16.467 1.00 83.62 87 THR A N 1
ATOM 666 C CA . THR A 1 87 ? 5.342 -3.582 16.542 1.00 83.62 87 THR A CA 1
ATOM 667 C C . THR A 1 87 ? 4.604 -4.106 17.777 1.00 83.62 87 THR A C 1
ATOM 669 O O . THR A 1 87 ? 4.008 -5.180 17.718 1.00 83.62 87 THR A O 1
ATOM 672 N N . THR A 1 88 ? 4.599 -3.342 18.872 1.00 86.25 88 THR A N 1
ATOM 673 C CA . THR A 1 88 ? 3.859 -3.631 20.107 1.00 86.25 88 THR A CA 1
ATOM 674 C C . THR A 1 88 ? 3.164 -2.371 20.623 1.00 86.25 88 THR A C 1
ATOM 676 O O . THR A 1 88 ? 3.557 -1.245 20.312 1.00 86.25 88 THR A O 1
ATOM 679 N N . PHE A 1 89 ? 2.112 -2.569 21.419 1.00 91.19 89 PHE A N 1
ATOM 680 C CA . PHE A 1 89 ? 1.403 -1.505 22.130 1.00 91.19 89 PHE A CA 1
ATOM 681 C C . PHE A 1 89 ? 1.419 -1.789 23.630 1.00 91.19 89 PHE A C 1
ATOM 683 O O . PHE A 1 89 ? 0.413 -2.190 24.225 1.00 91.19 89 PHE A O 1
ATOM 690 N N . ASP A 1 90 ? 2.588 -1.606 24.226 1.00 89.88 90 ASP A N 1
ATOM 691 C CA . ASP A 1 90 ? 2.838 -1.898 25.634 1.00 89.88 90 ASP A CA 1
ATOM 692 C C . ASP A 1 90 ? 2.257 -0.809 26.546 1.00 89.88 90 ASP A C 1
ATOM 694 O O . ASP A 1 90 ? 1.862 -1.090 27.678 1.00 89.88 90 ASP A O 1
ATOM 698 N N . THR A 1 91 ? 2.156 0.429 26.049 1.00 94.88 91 THR A N 1
ATOM 699 C CA . THR A 1 91 ? 1.611 1.570 26.797 1.00 94.88 91 THR A CA 1
ATOM 700 C C . THR A 1 91 ? 0.482 2.276 26.052 1.00 94.88 91 THR A C 1
ATOM 702 O O . THR A 1 91 ? 0.382 2.236 24.825 1.00 94.88 91 THR A O 1
ATOM 705 N N . GLU A 1 92 ? -0.384 2.960 26.800 1.00 95.94 92 GLU A N 1
ATOM 706 C CA . GLU A 1 92 ? -1.429 3.816 26.227 1.00 95.94 92 GLU A CA 1
ATOM 707 C C . GLU A 1 92 ? -0.832 4.990 25.436 1.00 95.94 92 GLU A C 1
ATOM 709 O O . GLU A 1 92 ? -1.320 5.313 24.358 1.00 95.94 92 GLU A O 1
ATOM 714 N N . GLU A 1 93 ? 0.289 5.555 25.898 1.00 95.88 93 GLU A N 1
ATOM 715 C CA . GLU A 1 93 ? 1.016 6.623 25.195 1.00 95.88 93 GLU A CA 1
ATOM 716 C C . GLU A 1 93 ? 1.437 6.206 23.777 1.00 95.88 93 GLU A C 1
ATOM 718 O O . GLU A 1 93 ? 1.251 6.972 22.833 1.00 95.88 93 GLU A O 1
ATOM 723 N N . GLN A 1 94 ? 1.928 4.972 23.595 1.00 95.50 94 GLN A N 1
ATOM 724 C CA . GLN A 1 94 ? 2.255 4.432 22.268 1.00 95.50 94 GLN A CA 1
ATOM 725 C C . GLN A 1 94 ? 1.015 4.310 21.375 1.00 95.50 94 GLN A C 1
ATOM 727 O O . GLN A 1 94 ? 1.088 4.570 20.175 1.00 95.50 94 GLN A O 1
ATOM 732 N N . ARG A 1 95 ? -0.133 3.924 21.946 1.00 96.88 95 ARG A N 1
ATOM 733 C CA . ARG A 1 95 ? -1.402 3.800 21.209 1.00 96.88 95 ARG A CA 1
ATOM 734 C C . ARG A 1 95 ? -1.928 5.168 20.772 1.00 96.88 95 ARG A C 1
ATOM 736 O O . ARG A 1 95 ? -2.437 5.300 19.658 1.00 96.88 95 ARG A O 1
ATOM 743 N N . VAL A 1 96 ? -1.785 6.179 21.630 1.00 98.00 96 VAL A N 1
ATOM 744 C CA . VAL A 1 96 ? -2.145 7.574 21.339 1.00 98.00 96 VAL A CA 1
ATOM 745 C C . VAL A 1 96 ? -1.239 8.161 20.255 1.00 98.00 96 VAL A C 1
ATOM 747 O O . VAL A 1 96 ? -1.754 8.722 19.286 1.00 98.00 96 VAL A O 1
ATOM 750 N N . ASP A 1 97 ? 0.082 7.974 20.358 1.00 97.50 97 ASP A N 1
ATOM 751 C CA . ASP A 1 97 ? 1.031 8.394 19.317 1.00 97.50 97 ASP A CA 1
ATOM 752 C C . ASP A 1 97 ? 0.707 7.719 17.976 1.00 97.50 97 ASP A C 1
ATOM 754 O O . ASP A 1 97 ? 0.543 8.393 16.957 1.00 97.50 97 ASP A O 1
ATOM 758 N N . ALA A 1 98 ? 0.481 6.402 17.977 1.00 97.38 98 ALA A N 1
ATOM 759 C CA . ALA A 1 98 ? 0.092 5.667 16.778 1.00 97.38 98 ALA A CA 1
ATOM 760 C C . ALA A 1 98 ? -1.194 6.204 16.136 1.00 97.38 98 ALA A C 1
ATOM 762 O O . ALA A 1 98 ? -1.213 6.413 14.923 1.00 97.38 98 ALA A O 1
ATOM 763 N N . ALA A 1 99 ? -2.242 6.504 16.916 1.00 98.06 99 ALA A N 1
ATOM 764 C CA . ALA A 1 99 ? -3.468 7.110 16.386 1.00 98.06 99 ALA A CA 1
ATOM 765 C C . ALA A 1 99 ? -3.183 8.432 15.647 1.00 98.06 99 ALA A C 1
ATOM 767 O O . ALA A 1 99 ? -3.665 8.636 14.526 1.00 98.06 99 ALA A O 1
ATOM 768 N N . GLY A 1 100 ? -2.358 9.303 16.238 1.00 98.06 100 GLY A N 1
ATOM 769 C CA . GLY A 1 100 ? -1.945 10.568 15.627 1.00 98.06 100 GLY A CA 1
ATOM 770 C C . GLY A 1 100 ? -1.139 10.369 14.340 1.00 98.06 100 GLY A C 1
ATOM 771 O O . GLY A 1 100 ? -1.446 10.979 13.311 1.00 98.06 100 GLY A O 1
ATOM 772 N N . ARG A 1 101 ? -0.154 9.464 14.366 1.00 98.00 101 ARG A N 1
ATOM 773 C CA . ARG A 1 101 ? 0.720 9.144 13.225 1.00 98.00 101 ARG A CA 1
ATOM 774 C C . ARG A 1 101 ? -0.029 8.488 12.067 1.00 98.00 101 ARG A C 1
ATOM 776 O O . ARG A 1 101 ? 0.242 8.800 10.908 1.00 98.00 101 ARG A O 1
ATOM 783 N N . PHE A 1 102 ? -1.000 7.623 12.359 1.00 97.75 102 PHE A N 1
ATOM 784 C CA . PHE A 1 102 ? -1.894 7.038 11.357 1.00 97.75 102 PHE A CA 1
ATOM 785 C C . PHE A 1 102 ? -2.704 8.115 10.647 1.00 97.75 102 PHE A C 1
ATOM 787 O O . PHE A 1 102 ? -2.778 8.131 9.417 1.00 97.75 102 PHE A O 1
ATOM 794 N N . ALA A 1 103 ? -3.283 9.038 11.416 1.00 97.94 103 ALA A N 1
ATOM 795 C CA . ALA A 1 103 ? -4.072 10.121 10.860 1.00 97.94 103 ALA A CA 1
ATOM 796 C C . ALA A 1 103 ? -3.236 11.085 10.016 1.00 97.94 103 ALA A C 1
ATOM 798 O O . ALA A 1 103 ? -3.688 11.489 8.948 1.00 97.94 103 ALA A O 1
ATOM 799 N N . GLU A 1 104 ? -2.028 11.422 10.470 1.00 97.00 104 GLU A N 1
ATOM 800 C CA . GLU A 1 104 ? -1.059 12.218 9.714 1.00 97.00 104 GLU A CA 1
ATOM 801 C C . GLU A 1 104 ? -0.716 11.554 8.378 1.00 97.00 104 GLU A C 1
ATOM 803 O O . GLU A 1 104 ? -0.994 12.121 7.324 1.00 97.00 104 GLU A O 1
ATOM 808 N N . ARG A 1 105 ? -0.224 10.310 8.403 1.00 95.81 105 ARG A N 1
ATOM 809 C CA . ARG A 1 105 ? 0.206 9.603 7.188 1.00 95.81 105 ARG A CA 1
ATOM 810 C C . ARG A 1 105 ? -0.911 9.424 6.172 1.00 95.81 105 ARG A C 1
ATOM 812 O O . ARG A 1 105 ? -0.672 9.592 4.974 1.00 95.81 105 ARG A O 1
ATOM 819 N N . LEU A 1 106 ? -2.117 9.106 6.642 1.00 96.12 106 LEU A N 1
ATOM 820 C CA . LEU A 1 106 ? -3.278 8.921 5.781 1.00 96.12 106 LEU A CA 1
ATOM 821 C C . LEU A 1 106 ? -3.783 10.245 5.200 1.00 96.12 106 LEU A C 1
ATOM 823 O O . LEU A 1 106 ? -4.138 10.306 4.024 1.00 96.12 106 LEU A O 1
ATOM 827 N N . HIS A 1 107 ? -3.805 11.305 6.011 1.00 95.56 107 HIS A N 1
ATOM 828 C CA . HIS A 1 107 ? -4.156 12.644 5.550 1.00 95.56 107 HIS A CA 1
ATOM 829 C C . HIS A 1 107 ? -3.184 13.125 4.469 1.00 95.56 107 HIS A C 1
ATOM 831 O O . HIS A 1 107 ? -3.626 13.557 3.406 1.00 95.56 107 HIS A O 1
ATOM 837 N N . ASP A 1 108 ? -1.881 12.968 4.699 1.00 93.12 108 ASP A N 1
ATOM 838 C CA . ASP A 1 108 ? -0.841 13.399 3.766 1.00 93.12 108 ASP A CA 1
ATOM 839 C C . ASP A 1 108 ? -0.906 12.622 2.447 1.00 93.12 108 ASP A C 1
ATOM 841 O O . ASP A 1 108 ? -0.752 13.207 1.377 1.00 93.12 108 ASP A O 1
ATOM 845 N N . ALA A 1 109 ? -1.191 11.315 2.497 1.00 93.75 109 ALA A N 1
ATOM 846 C CA . ALA A 1 109 ? -1.417 10.502 1.301 1.00 93.75 109 ALA A CA 1
ATOM 847 C C . ALA A 1 109 ? -2.628 10.987 0.478 1.00 93.75 109 ALA A C 1
ATOM 849 O O . ALA A 1 109 ? -2.576 10.985 -0.752 1.00 93.75 109 ALA A O 1
ATOM 850 N N . LEU A 1 110 ? -3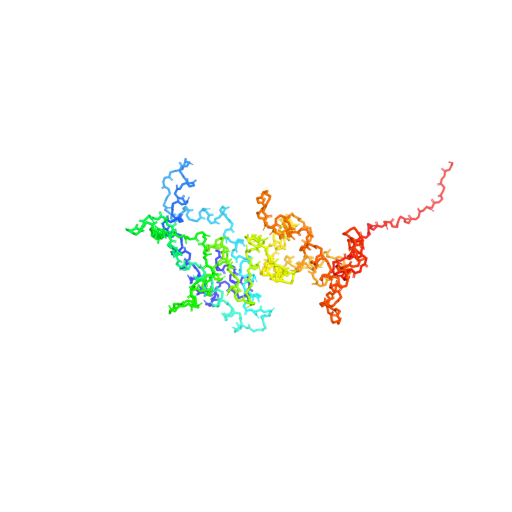.700 11.436 1.140 1.00 92.50 110 LEU A N 1
ATOM 851 C CA . LEU A 1 110 ? -4.900 11.975 0.487 1.00 92.50 110 LEU A CA 1
ATOM 852 C C . LEU A 1 110 ? -4.699 13.396 -0.069 1.00 92.50 110 LEU A C 1
ATOM 854 O O . LEU A 1 110 ? -5.375 13.763 -1.035 1.00 92.50 110 LEU A O 1
ATOM 858 N N . ASP A 1 111 ? -3.789 14.185 0.512 1.00 89.75 111 ASP A N 1
ATOM 859 C CA . ASP A 1 111 ? -3.517 15.576 0.114 1.00 89.75 111 ASP A CA 1
ATOM 860 C C . ASP A 1 111 ? -2.485 15.709 -1.024 1.00 89.75 111 ASP A C 1
ATOM 862 O O . ASP A 1 111 ? -2.273 16.803 -1.560 1.00 89.75 111 ASP A O 1
ATOM 866 N N . VAL A 1 112 ? -1.852 14.609 -1.458 1.00 83.81 112 VAL A N 1
ATOM 867 C CA . VAL A 1 112 ? -0.819 14.674 -2.502 1.00 83.81 112 VAL A CA 1
ATOM 868 C C . VAL A 1 112 ? -1.340 15.354 -3.767 1.00 83.81 112 VAL A C 1
ATOM 870 O O . VAL A 1 112 ? -2.266 14.912 -4.457 1.00 83.81 112 VAL A O 1
ATOM 873 N N . ARG A 1 113 ? -0.690 16.476 -4.093 1.00 73.06 113 ARG A N 1
ATOM 874 C CA . ARG A 1 113 ? -1.036 17.297 -5.250 1.00 73.06 113 ARG A CA 1
ATOM 875 C C . ARG A 1 113 ? -0.743 16.563 -6.549 1.00 73.06 113 ARG A C 1
ATOM 877 O O . ARG A 1 113 ? 0.276 15.891 -6.705 1.00 73.06 113 ARG A O 1
ATOM 884 N N . THR A 1 114 ? -1.603 16.812 -7.531 1.00 73.50 114 THR A N 1
ATOM 885 C CA . THR A 1 114 ? -1.483 16.302 -8.896 1.00 73.50 114 THR A CA 1
ATOM 886 C C . THR A 1 114 ? -0.080 16.529 -9.462 1.00 73.50 114 THR A C 1
ATOM 888 O O . THR A 1 114 ? 0.446 17.647 -9.429 1.00 73.50 114 THR A O 1
ATOM 891 N N . ALA A 1 115 ? 0.529 15.480 -10.016 1.00 72.69 115 ALA A N 1
ATOM 892 C CA . ALA A 1 115 ? 1.778 15.621 -10.741 1.00 72.69 115 ALA A CA 1
ATOM 893 C C . ALA A 1 115 ? 1.551 16.429 -12.017 1.00 72.69 115 ALA A C 1
ATOM 895 O O . ALA A 1 115 ? 0.540 16.266 -12.693 1.00 72.69 115 ALA A O 1
ATOM 896 N N . SER A 1 116 ? 2.484 17.319 -12.347 1.00 74.62 116 SER A N 1
ATOM 897 C CA . SER A 1 116 ? 2.478 18.029 -13.620 1.00 74.62 116 SER A CA 1
ATOM 898 C C . SER A 1 116 ? 3.766 17.712 -14.353 1.00 74.62 116 SER A C 1
ATOM 900 O O . SER A 1 116 ? 4.844 17.953 -13.817 1.00 74.62 116 SER A O 1
ATOM 902 N N . PHE A 1 117 ? 3.644 17.181 -15.561 1.00 76.88 117 PHE A N 1
ATOM 903 C CA . PHE A 1 117 ? 4.766 16.856 -16.431 1.00 76.88 117 PHE A CA 1
ATOM 904 C C . PHE A 1 117 ? 4.648 17.660 -17.721 1.00 76.88 117 PHE A C 1
ATOM 906 O O . PHE A 1 117 ? 3.546 17.958 -18.184 1.00 76.88 117 PHE A O 1
ATOM 913 N N . GLN A 1 118 ? 5.792 18.059 -18.265 1.00 79.31 118 GLN A N 1
ATOM 914 C CA . GLN A 1 118 ? 5.863 18.622 -19.603 1.00 79.31 118 GLN A CA 1
ATOM 915 C C . GLN A 1 118 ? 5.787 17.473 -20.602 1.00 79.31 118 GLN A C 1
ATOM 917 O O . GLN A 1 118 ? 6.431 16.443 -20.410 1.00 79.31 118 GLN A O 1
ATOM 922 N N . VAL A 1 119 ? 4.952 17.631 -21.622 1.00 83.31 119 VAL A N 1
ATOM 923 C CA . VAL A 1 119 ? 4.932 16.704 -22.747 1.00 83.31 119 VAL A CA 1
ATOM 924 C C . VAL A 1 119 ? 5.910 17.213 -23.784 1.00 83.31 119 VAL A C 1
ATOM 926 O O . VAL A 1 119 ? 5.778 18.342 -24.250 1.00 83.31 119 VAL A O 1
ATOM 929 N N . ASP A 1 120 ? 6.868 16.372 -24.145 1.00 85.06 120 ASP A N 1
ATOM 930 C CA . ASP A 1 120 ? 7.828 16.676 -25.194 1.00 85.06 120 ASP A CA 1
ATOM 931 C C . ASP A 1 120 ? 7.175 16.410 -26.553 1.00 85.06 120 ASP A C 1
ATOM 933 O O . ASP A 1 120 ? 6.999 15.260 -26.959 1.00 85.06 120 ASP A O 1
ATOM 937 N N . VAL A 1 121 ? 6.773 17.478 -27.248 1.00 87.62 121 VAL A N 1
ATOM 938 C CA . VAL A 1 121 ? 6.314 17.401 -28.639 1.00 87.62 121 VAL A CA 1
ATOM 939 C C . VAL A 1 121 ? 7.468 17.864 -29.531 1.00 87.62 121 VAL A C 1
ATOM 941 O O . VAL A 1 121 ? 7.955 18.982 -29.349 1.00 87.62 121 VAL A O 1
ATOM 944 N N . PRO A 1 122 ? 7.949 17.025 -30.465 1.00 89.12 122 PRO A N 1
ATOM 945 C CA . PRO A 1 122 ? 9.020 17.416 -31.370 1.00 89.12 122 PRO A CA 1
ATOM 946 C C . PRO A 1 122 ? 8.550 18.547 -32.293 1.00 89.12 122 PRO A C 1
ATOM 948 O O . PRO A 1 122 ? 7.461 18.481 -32.866 1.00 89.12 122 PRO A O 1
ATOM 951 N N . GLN A 1 123 ? 9.377 19.577 -32.430 1.00 87.81 123 GLN A N 1
ATOM 952 C CA . GLN A 1 123 ? 9.174 20.740 -33.290 1.00 87.81 123 GLN A CA 1
ATOM 953 C C . GLN A 1 123 ? 10.459 21.021 -34.068 1.00 87.81 123 GLN A C 1
ATOM 955 O O . GLN A 1 123 ? 11.556 20.864 -33.534 1.00 87.81 123 GLN A O 1
ATOM 960 N N . GLU A 1 124 ? 10.330 21.437 -35.323 1.00 87.88 124 GLU A N 1
ATOM 961 C CA . GLU A 1 124 ? 11.475 21.870 -36.125 1.00 87.88 124 GLU A CA 1
ATOM 962 C C . GLU A 1 124 ? 11.922 23.258 -35.651 1.00 87.88 124 GLU A C 1
ATOM 964 O O . GLU A 1 124 ? 11.091 24.152 -35.475 1.00 87.88 124 GLU A O 1
ATOM 969 N N . ASP A 1 125 ? 13.213 23.420 -35.370 1.00 85.69 125 ASP A N 1
ATOM 970 C CA . ASP A 1 125 ? 13.782 24.717 -35.009 1.00 85.69 125 ASP A CA 1
ATOM 971 C C . ASP A 1 125 ? 14.111 25.560 -36.259 1.00 85.69 125 ASP A C 1
ATOM 973 O O . ASP A 1 125 ? 14.154 25.060 -37.384 1.00 85.69 125 ASP A O 1
ATOM 977 N N . GLU A 1 126 ? 14.355 26.863 -36.075 1.00 81.44 126 GLU A N 1
ATOM 978 C CA . GLU A 1 126 ? 14.670 27.789 -37.180 1.00 81.44 126 GLU A CA 1
ATOM 979 C C . GLU A 1 126 ? 15.974 27.440 -37.930 1.00 81.44 126 GLU A C 1
ATOM 981 O O . GLU A 1 126 ? 16.208 27.945 -39.029 1.00 81.44 126 GLU A O 1
ATOM 986 N N . ALA A 1 127 ? 16.822 26.579 -37.361 1.00 84.06 127 ALA A N 1
ATOM 987 C CA . ALA A 1 127 ? 18.076 26.108 -37.940 1.00 84.06 127 ALA A CA 1
ATOM 988 C C . ALA A 1 127 ? 17.960 24.709 -38.590 1.00 84.06 127 ALA A C 1
ATOM 990 O O . ALA A 1 127 ? 18.969 24.179 -39.064 1.00 84.06 127 ALA A O 1
ATOM 991 N N . GLY A 1 128 ? 16.758 24.117 -38.646 1.00 83.62 128 GLY A N 1
ATOM 992 C CA . GLY A 1 128 ? 16.501 22.782 -39.204 1.00 83.62 128 GLY A CA 1
ATOM 993 C C . GLY A 1 128 ? 16.838 21.612 -38.266 1.00 83.62 128 GLY A C 1
ATOM 994 O O . GLY A 1 128 ? 16.955 20.471 -38.715 1.00 83.62 128 GLY A O 1
ATOM 995 N N . GLY A 1 129 ? 17.040 21.874 -36.975 1.00 86.88 129 GLY A N 1
ATOM 996 C CA . GLY A 1 129 ? 17.147 20.876 -35.913 1.00 86.88 129 GLY A CA 1
ATOM 997 C C . GLY A 1 129 ? 15.792 20.505 -35.297 1.00 86.88 129 GLY A C 1
ATOM 998 O O . GLY A 1 129 ? 14.740 21.018 -35.676 1.00 86.88 129 GLY A O 1
ATOM 999 N N . VAL A 1 130 ? 15.808 19.570 -34.339 1.00 87.69 130 VAL A N 1
ATOM 1000 C CA . VAL A 1 130 ? 14.611 19.132 -33.601 1.00 87.69 130 VAL A CA 1
ATOM 1001 C C . VAL A 1 130 ? 14.686 19.658 -32.175 1.00 87.69 130 VAL A C 1
ATOM 1003 O O . VAL A 1 130 ? 15.553 19.257 -31.397 1.00 87.69 130 VAL A O 1
ATOM 1006 N N . SER A 1 131 ? 13.742 20.520 -31.824 1.00 85.62 131 SER A N 1
ATOM 1007 C CA . SER A 1 131 ? 13.490 20.958 -30.456 1.00 85.62 131 SER A CA 1
ATOM 1008 C C . SER A 1 131 ? 12.301 20.201 -29.861 1.00 85.62 131 SER A C 1
ATOM 1010 O O . SER A 1 131 ? 11.476 19.640 -30.581 1.00 85.62 131 SER A O 1
ATOM 1012 N N . PHE A 1 132 ? 12.209 20.165 -28.533 1.00 83.88 132 PHE A N 1
ATOM 1013 C CA . PHE A 1 132 ? 11.067 19.589 -27.829 1.00 83.88 132 PHE A CA 1
ATOM 1014 C C . PHE A 1 132 ? 10.390 20.679 -27.011 1.00 83.88 132 PHE A C 1
ATOM 1016 O O . PHE A 1 132 ? 10.992 21.279 -26.121 1.00 83.88 132 PHE A O 1
ATOM 1023 N N . ALA A 1 133 ? 9.125 20.931 -27.314 1.00 80.62 133 ALA A N 1
ATOM 1024 C CA . ALA A 1 133 ? 8.286 21.856 -26.572 1.00 80.62 133 ALA A CA 1
ATOM 1025 C C . ALA A 1 133 ? 6.885 21.264 -26.466 1.00 80.62 133 ALA A C 1
ATOM 1027 O O . ALA A 1 133 ? 6.462 20.496 -27.320 1.00 80.62 133 ALA A O 1
ATOM 1028 N N . GLY A 1 134 ? 6.129 21.609 -25.433 1.00 82.19 134 GLY A N 1
ATOM 1029 C CA . GLY A 1 134 ? 4.752 21.147 -25.362 1.00 82.19 134 GLY A CA 1
ATOM 1030 C C . GLY A 1 134 ? 4.034 21.543 -24.086 1.00 82.19 134 GLY A C 1
ATOM 1031 O O . GLY A 1 134 ? 4.630 22.113 -23.166 1.00 82.19 134 GLY A O 1
ATOM 1032 N N . PRO A 1 135 ? 2.716 21.299 -24.041 1.00 85.00 135 PRO A N 1
ATOM 1033 C CA . PRO A 1 135 ? 1.898 21.695 -22.913 1.00 85.00 135 PRO A CA 1
ATOM 1034 C C . PRO A 1 135 ? 2.267 20.893 -21.665 1.00 85.00 135 PRO A C 1
ATOM 1036 O O . PRO A 1 135 ? 2.684 19.733 -21.722 1.00 85.00 135 PRO A O 1
ATOM 1039 N N . ARG A 1 136 ? 2.041 21.503 -20.501 1.00 81.75 136 ARG A N 1
ATOM 1040 C CA . ARG A 1 136 ? 2.086 20.781 -19.233 1.00 81.75 136 ARG A CA 1
ATOM 1041 C C . ARG A 1 136 ? 0.789 20.010 -19.043 1.00 81.75 136 ARG A C 1
ATOM 1043 O O . ARG A 1 136 ? -0.290 20.599 -19.046 1.00 81.75 136 ARG A O 1
ATOM 1050 N N . MET A 1 137 ? 0.899 18.711 -18.813 1.00 81.81 137 MET A N 1
ATOM 1051 C CA . MET A 1 137 ? -0.227 17.851 -18.476 1.00 81.81 137 MET A CA 1
ATOM 1052 C C . MET A 1 137 ? -0.232 17.544 -16.985 1.00 81.81 137 MET A C 1
ATOM 1054 O O . MET A 1 137 ? 0.814 17.418 -16.345 1.00 81.81 137 MET A O 1
ATOM 1058 N N . ARG A 1 138 ? -1.434 17.466 -16.416 1.00 81.94 138 ARG A N 1
ATOM 1059 C CA . ARG A 1 138 ? -1.667 17.069 -15.027 1.00 81.94 138 ARG A CA 1
ATOM 1060 C C . ARG A 1 138 ? -2.006 15.578 -14.989 1.00 81.94 138 ARG A C 1
ATOM 1062 O O . ARG A 1 138 ? -2.847 15.131 -15.757 1.00 81.94 138 ARG A O 1
ATOM 1069 N N . SER A 1 139 ? -1.387 14.822 -14.087 1.00 83.38 139 SER A N 1
ATOM 1070 C CA . SER A 1 139 ? -1.701 13.416 -13.815 1.00 83.38 139 SER A CA 1
ATOM 1071 C C . SER A 1 139 ? -1.799 13.179 -12.316 1.00 83.38 139 SER A C 1
ATOM 1073 O O . SER A 1 139 ? -0.876 13.486 -11.562 1.00 83.38 139 SER A O 1
ATOM 1075 N N . ARG A 1 140 ? -2.935 12.628 -11.881 1.00 83.12 140 ARG A N 1
ATOM 1076 C CA . ARG A 1 140 ? -3.086 12.053 -10.536 1.00 83.12 140 ARG A CA 1
ATOM 1077 C C . ARG A 1 140 ? -2.798 10.557 -10.530 1.00 83.12 140 ARG A C 1
ATOM 1079 O O . ARG A 1 140 ? -2.300 10.042 -9.546 1.00 83.12 140 ARG A O 1
ATOM 1086 N N . PHE A 1 141 ? -3.077 9.871 -11.635 1.00 85.88 141 PHE A N 1
ATOM 1087 C CA . PHE A 1 141 ? -2.971 8.417 -11.728 1.00 85.88 141 PHE A CA 1
ATOM 1088 C C . PHE A 1 141 ? -1.521 7.921 -11.745 1.00 85.88 141 PHE A C 1
ATOM 1090 O O . PHE A 1 141 ? -1.216 6.889 -11.155 1.00 85.88 141 PHE A O 1
ATOM 1097 N N . ALA A 1 142 ? -0.632 8.659 -12.411 1.00 88.19 142 ALA A N 1
ATOM 1098 C CA . ALA A 1 142 ? 0.778 8.319 -12.540 1.00 88.19 142 ALA A CA 1
ATOM 1099 C C . ALA A 1 142 ? 1.688 9.451 -12.048 1.00 88.19 142 ALA A C 1
ATOM 1101 O O . ALA A 1 142 ? 1.433 10.624 -12.345 1.00 88.19 142 ALA A O 1
ATOM 1102 N N . ALA A 1 143 ? 2.767 9.095 -11.353 1.00 86.88 143 ALA A N 1
ATOM 1103 C CA . ALA A 1 143 ? 3.798 10.017 -10.890 1.00 86.88 143 ALA A CA 1
ATOM 1104 C C . ALA A 1 143 ? 5.198 9.532 -11.297 1.00 86.88 143 ALA A C 1
ATOM 1106 O O . ALA A 1 143 ? 5.457 8.330 -11.334 1.00 86.88 143 ALA A O 1
ATOM 1107 N N . ALA A 1 144 ? 6.098 10.475 -11.589 1.00 79.88 144 ALA A N 1
ATOM 1108 C CA . ALA A 1 144 ? 7.489 10.192 -11.934 1.00 79.88 144 ALA A CA 1
ATOM 1109 C C . ALA A 1 144 ? 8.438 10.517 -10.775 1.00 79.88 144 ALA A C 1
ATOM 1111 O O . ALA A 1 144 ? 8.379 11.597 -10.182 1.00 79.88 144 ALA A O 1
ATOM 1112 N N . PHE A 1 145 ? 9.344 9.582 -10.509 1.00 73.81 145 PHE A N 1
ATOM 1113 C CA . PHE A 1 145 ? 10.305 9.542 -9.417 1.00 73.81 145 PHE A CA 1
ATOM 1114 C C . PHE A 1 145 ? 11.721 9.592 -10.024 1.00 73.81 145 PHE A C 1
ATOM 1116 O O . PHE A 1 145 ? 12.243 8.581 -10.495 1.00 73.81 145 PHE A O 1
ATOM 1123 N N . GLY A 1 146 ? 12.343 10.775 -10.110 1.00 59.31 146 GLY A N 1
ATOM 1124 C CA . GLY A 1 146 ? 13.682 10.870 -10.721 1.00 59.31 146 GLY A CA 1
ATOM 1125 C C . GLY A 1 146 ? 14.261 12.271 -10.902 1.00 59.31 146 GLY A C 1
ATOM 1126 O O . GLY A 1 146 ? 15.379 12.511 -10.471 1.00 59.31 146 GLY A O 1
ATOM 1127 N N . ASN A 1 147 ? 13.510 13.215 -11.474 1.00 53.69 147 ASN A N 1
ATOM 1128 C CA . ASN A 1 147 ? 14.088 14.508 -11.889 1.00 53.69 147 ASN A CA 1
ATOM 1129 C C . ASN A 1 147 ? 13.926 15.643 -10.866 1.00 53.69 147 ASN A C 1
ATOM 1131 O O . ASN A 1 147 ? 14.332 16.766 -11.128 1.00 53.69 147 ASN A O 1
ATOM 1135 N N . GLN A 1 148 ? 13.320 15.375 -9.709 1.00 54.31 148 GLN A N 1
ATOM 1136 C CA . GLN A 1 148 ? 12.876 16.432 -8.793 1.00 54.31 148 GLN A CA 1
ATOM 1137 C C . GLN A 1 148 ? 13.912 16.790 -7.719 1.00 54.31 148 GLN A C 1
ATOM 1139 O O . GLN A 1 148 ? 13.770 17.831 -7.100 1.00 54.31 148 GLN A O 1
ATOM 1144 N N . ARG A 1 149 ? 14.985 16.003 -7.522 1.00 49.22 149 ARG A N 1
ATOM 1145 C CA . ARG A 1 149 ? 16.033 16.310 -6.520 1.00 49.22 149 ARG A CA 1
ATOM 1146 C C . ARG A 1 149 ? 16.833 17.589 -6.798 1.00 49.22 149 ARG A C 1
ATOM 1148 O O . ARG A 1 149 ? 17.564 18.026 -5.922 1.00 49.22 149 ARG A O 1
ATOM 1155 N N . MET A 1 150 ? 16.733 18.160 -7.998 1.00 43.91 150 MET A N 1
ATOM 1156 C CA . MET A 1 150 ? 17.477 19.371 -8.365 1.00 43.91 150 MET A CA 1
ATOM 1157 C C . MET A 1 150 ? 16.687 20.669 -8.128 1.00 43.91 150 MET A C 1
ATOM 1159 O O . MET A 1 150 ? 17.228 21.745 -8.361 1.00 43.91 150 MET A O 1
ATOM 1163 N N . GLU A 1 151 ? 15.441 20.582 -7.651 1.00 53.72 151 GLU A N 1
ATOM 1164 C CA . GLU A 1 151 ? 14.598 21.735 -7.311 1.00 53.72 151 GLU A CA 1
ATOM 1165 C C . GLU A 1 151 ? 14.402 21.843 -5.787 1.00 53.72 151 GLU A C 1
ATOM 1167 O O . GLU A 1 151 ? 14.303 20.833 -5.082 1.00 53.72 151 GLU A O 1
ATOM 1172 N N . GLU A 1 152 ? 14.317 23.072 -5.267 1.00 51.31 152 GLU A N 1
ATOM 1173 C CA . GLU A 1 152 ? 13.951 23.341 -3.869 1.00 51.31 152 GLU A CA 1
ATOM 1174 C C . GLU A 1 152 ? 12.597 22.680 -3.535 1.00 51.31 152 GLU A C 1
ATOM 1176 O O . GLU A 1 152 ? 11.603 22.880 -4.231 1.00 51.31 152 GLU A O 1
ATOM 1181 N N . GLY A 1 153 ? 12.553 21.854 -2.483 1.00 61.56 153 GLY A N 1
ATOM 1182 C CA . GLY A 1 153 ? 11.356 21.078 -2.109 1.00 61.56 153 GLY A CA 1
ATOM 1183 C C . GLY A 1 153 ? 11.183 19.742 -2.851 1.00 61.56 153 GLY A C 1
ATOM 1184 O O . GLY A 1 153 ? 10.217 19.014 -2.606 1.00 61.56 153 GLY A O 1
ATOM 1185 N N . GLY A 1 154 ? 12.132 19.370 -3.714 1.00 68.44 154 GLY A N 1
ATOM 1186 C CA . GLY A 1 154 ? 12.149 18.096 -4.429 1.00 68.44 154 GLY A CA 1
ATOM 1187 C C . GLY A 1 154 ? 12.106 16.858 -3.535 1.00 68.44 154 GLY A C 1
ATOM 1188 O O . GLY A 1 154 ? 11.385 15.907 -3.828 1.00 68.44 154 GLY A O 1
ATOM 1189 N N . GLU A 1 155 ? 12.840 16.872 -2.422 1.00 71.06 155 GLU A N 1
ATOM 1190 C CA . GLU A 1 155 ? 12.891 15.754 -1.468 1.00 71.06 155 GLU A CA 1
ATOM 1191 C C . GLU A 1 155 ? 11.555 15.541 -0.748 1.00 71.06 155 GLU A C 1
ATOM 1193 O O . GLU A 1 155 ? 11.060 14.417 -0.686 1.00 71.06 155 GLU A O 1
ATOM 1198 N N . GLN A 1 156 ? 10.912 16.623 -0.301 1.00 75.00 156 GLN A N 1
ATOM 1199 C CA . GLN A 1 156 ? 9.586 16.569 0.329 1.00 75.00 156 GLN A CA 1
ATOM 1200 C C . GLN A 1 156 ? 8.537 16.014 -0.639 1.00 75.00 156 GLN A C 1
ATOM 1202 O O . GLN A 1 156 ? 7.675 15.220 -0.267 1.00 75.00 156 GLN A O 1
ATOM 1207 N N . ARG A 1 157 ? 8.632 16.387 -1.918 1.00 77.62 157 ARG A N 1
ATOM 1208 C CA . ARG A 1 157 ? 7.748 15.865 -2.961 1.00 77.62 157 ARG A CA 1
ATOM 1209 C C . ARG A 1 157 ? 7.978 14.377 -3.223 1.00 77.62 157 ARG A C 1
ATOM 1211 O O . ARG A 1 157 ? 7.017 13.642 -3.435 1.00 77.62 157 ARG A O 1
ATOM 1218 N N . VAL A 1 158 ? 9.233 13.938 -3.203 1.00 79.88 158 VAL A N 1
ATOM 1219 C CA . VAL A 1 158 ? 9.620 12.529 -3.332 1.00 79.88 158 VAL A CA 1
ATOM 1220 C C . VAL A 1 158 ? 9.046 11.701 -2.178 1.00 79.88 158 VAL A C 1
ATOM 1222 O O . VAL A 1 158 ? 8.442 10.657 -2.431 1.00 79.88 158 VAL A O 1
ATOM 1225 N N . GLU A 1 159 ? 9.158 12.181 -0.937 1.00 83.81 159 GLU A N 1
ATOM 1226 C CA . GLU A 1 159 ? 8.556 11.520 0.226 1.00 83.81 159 GLU A CA 1
ATOM 1227 C C . GLU A 1 159 ? 7.027 11.477 0.122 1.00 83.81 159 GLU A C 1
ATOM 1229 O O . GLU A 1 159 ? 6.438 10.407 0.273 1.00 83.81 159 GLU A O 1
ATOM 1234 N N . ALA A 1 160 ? 6.384 12.600 -0.212 1.00 87.25 160 ALA A N 1
ATOM 1235 C CA . ALA A 1 160 ? 4.931 12.676 -0.351 1.00 87.25 160 ALA A CA 1
ATOM 1236 C C . ALA A 1 160 ? 4.401 11.697 -1.414 1.00 87.25 160 ALA A C 1
ATOM 1238 O O . ALA A 1 160 ? 3.453 10.956 -1.163 1.00 87.25 160 ALA A O 1
ATOM 1239 N N . VAL A 1 161 ? 5.045 11.633 -2.586 1.00 88.00 161 VAL A N 1
ATOM 1240 C CA . VAL A 1 161 ? 4.672 10.689 -3.653 1.00 88.00 161 VAL A CA 1
ATOM 1241 C C . VAL A 1 161 ? 4.888 9.239 -3.217 1.00 88.00 161 VAL A C 1
ATOM 1243 O O . VAL A 1 161 ? 4.047 8.394 -3.515 1.00 88.00 161 VAL A O 1
ATOM 1246 N N . SER A 1 162 ? 5.978 8.943 -2.503 1.00 89.00 162 SER A N 1
ATOM 1247 C CA . SER A 1 162 ? 6.230 7.603 -1.955 1.00 89.00 162 SER A CA 1
ATOM 1248 C C . SER A 1 162 ? 5.161 7.197 -0.936 1.00 89.00 162 SER A C 1
ATOM 1250 O O . SER A 1 162 ? 4.643 6.082 -0.997 1.00 89.00 162 SER A O 1
ATOM 1252 N N . ASN A 1 163 ? 4.789 8.115 -0.038 1.00 91.62 163 ASN A N 1
ATOM 1253 C CA . ASN A 1 163 ? 3.739 7.912 0.958 1.00 91.62 163 ASN A CA 1
ATOM 1254 C C . ASN A 1 163 ? 2.390 7.618 0.290 1.00 91.62 163 ASN A C 1
ATOM 1256 O O . ASN A 1 163 ? 1.741 6.629 0.613 1.00 91.62 163 ASN A O 1
ATOM 1260 N N . ALA A 1 164 ? 2.000 8.431 -0.695 1.00 93.06 164 ALA A N 1
ATOM 1261 C CA . ALA A 1 164 ? 0.754 8.231 -1.424 1.00 93.06 164 ALA A CA 1
ATOM 1262 C C . ALA A 1 164 ? 0.742 6.945 -2.260 1.00 93.06 164 ALA A C 1
ATOM 1264 O O . ALA A 1 164 ? -0.262 6.241 -2.256 1.00 93.06 164 ALA A O 1
ATOM 1265 N N . PHE A 1 165 ? 1.846 6.584 -2.921 1.00 93.62 165 PHE A N 1
ATOM 1266 C CA . PHE A 1 165 ? 1.934 5.328 -3.680 1.00 93.62 165 PHE A CA 1
ATOM 1267 C C . PHE A 1 165 ? 1.880 4.080 -2.780 1.00 93.62 165 PHE A C 1
ATOM 1269 O O . PHE A 1 165 ? 1.401 3.026 -3.193 1.00 93.62 165 PHE A O 1
ATOM 1276 N N . ASN A 1 166 ? 2.346 4.198 -1.535 1.00 94.81 166 ASN A N 1
ATOM 1277 C CA . ASN A 1 166 ? 2.195 3.180 -0.492 1.00 94.81 166 ASN A CA 1
ATOM 1278 C C . ASN A 1 166 ? 0.852 3.264 0.254 1.00 94.81 166 ASN A C 1
ATOM 1280 O O . ASN A 1 166 ? 0.670 2.611 1.283 1.00 94.81 166 ASN A O 1
ATOM 1284 N N . SER A 1 167 ? -0.103 4.028 -0.268 1.00 95.31 167 SER A N 1
ATOM 1285 C CA . SER A 1 167 ? -1.483 4.086 0.200 1.00 95.31 167 SER A CA 1
ATOM 1286 C C . SER A 1 167 ? -2.417 3.460 -0.848 1.00 95.31 167 SER A C 1
ATOM 1288 O O . SER A 1 167 ? -2.013 3.263 -1.995 1.00 95.31 167 SER A O 1
ATOM 1290 N N . PRO A 1 168 ? -3.681 3.164 -0.509 1.00 93.81 168 PRO A N 1
ATOM 1291 C CA . PRO A 1 168 ? -4.657 2.681 -1.485 1.00 93.81 168 PRO A CA 1
ATOM 1292 C C . PRO A 1 168 ? -5.195 3.796 -2.404 1.00 93.81 168 PRO A C 1
ATOM 1294 O O . PRO A 1 168 ? -6.133 3.565 -3.171 1.00 93.81 168 PRO A O 1
ATOM 1297 N N . PHE A 1 169 ? -4.648 5.012 -2.319 1.00 92.69 169 PHE A N 1
ATOM 1298 C CA . PHE A 1 169 ? -5.058 6.172 -3.107 1.00 92.69 169 PHE A CA 1
ATOM 1299 C C . PHE A 1 169 ? -4.042 6.488 -4.205 1.00 92.69 169 PHE A C 1
ATOM 1301 O O . PHE A 1 169 ? -3.029 5.821 -4.381 1.00 92.69 169 PHE A O 1
ATOM 1308 N N . TRP A 1 170 ? -4.350 7.503 -5.005 1.00 89.56 170 TRP A N 1
ATOM 1309 C CA . TRP A 1 170 ? -3.491 7.931 -6.102 1.00 89.56 170 TRP A CA 1
ATOM 1310 C C . TRP A 1 170 ? -2.128 8.435 -5.615 1.00 89.56 170 TRP A C 1
ATOM 1312 O O . TRP A 1 170 ? -2.089 9.138 -4.609 1.00 89.56 170 TRP A O 1
ATOM 1322 N N . PRO A 1 171 ? -1.039 8.200 -6.370 1.00 92.31 171 PRO A N 1
ATOM 1323 C CA . PRO A 1 171 ? -0.991 7.589 -7.704 1.00 92.31 171 PRO A CA 1
ATOM 1324 C C . PRO A 1 171 ? -1.023 6.052 -7.682 1.00 92.31 171 PRO A C 1
ATOM 1326 O O . PRO A 1 171 ? -0.589 5.426 -6.729 1.00 92.31 171 PRO A O 1
ATOM 1329 N N . PHE A 1 172 ? -1.479 5.440 -8.777 1.00 92.06 172 PHE A N 1
ATOM 1330 C CA . PHE A 1 172 ? -1.491 3.981 -8.970 1.00 92.06 172 PHE A CA 1
ATOM 1331 C C . PHE A 1 172 ? -0.352 3.471 -9.858 1.00 92.06 172 PHE A C 1
ATOM 1333 O O . PHE A 1 172 ? -0.094 2.271 -9.913 1.00 92.06 172 PHE A O 1
ATOM 1340 N N . VAL A 1 173 ? 0.351 4.372 -10.548 1.00 92.44 173 VAL A N 1
ATOM 1341 C CA . VAL A 1 173 ? 1.557 4.055 -11.317 1.00 92.44 173 VAL A CA 1
ATOM 1342 C C . VAL A 1 173 ? 2.687 4.971 -10.873 1.00 92.44 173 VAL A C 1
ATOM 1344 O O . VAL A 1 173 ? 2.585 6.194 -10.959 1.00 92.44 173 VAL A O 1
ATOM 1347 N N . LEU A 1 174 ? 3.791 4.374 -10.438 1.00 90.38 174 LEU A N 1
ATOM 1348 C CA . LEU A 1 174 ? 5.017 5.093 -10.124 1.00 90.38 174 LEU A CA 1
ATOM 1349 C C . LEU A 1 174 ? 6.088 4.722 -11.145 1.00 90.38 174 LEU A C 1
ATOM 1351 O O . LEU A 1 174 ? 6.473 3.558 -11.256 1.00 90.38 174 LEU A O 1
ATOM 1355 N N . THR A 1 175 ? 6.578 5.705 -11.894 1.00 87.56 175 THR A N 1
ATOM 1356 C CA . THR A 1 175 ? 7.738 5.517 -12.767 1.00 87.56 175 THR A CA 1
ATOM 1357 C C . THR A 1 175 ? 8.985 5.963 -12.026 1.00 87.56 175 THR A C 1
ATOM 1359 O O . THR A 1 175 ? 9.010 7.037 -11.437 1.00 87.56 175 THR A O 1
ATOM 1362 N N . SER A 1 176 ? 10.028 5.138 -12.022 1.00 82.25 176 SER A N 1
ATOM 1363 C CA . SER A 1 176 ? 11.289 5.459 -11.354 1.00 82.25 176 SER A CA 1
ATOM 1364 C C . SER A 1 176 ? 12.468 5.184 -12.275 1.00 82.25 176 SER A C 1
ATOM 1366 O O . SER A 1 176 ? 12.438 4.241 -13.068 1.00 82.25 176 SER A O 1
ATOM 1368 N N . THR A 1 177 ? 13.498 6.022 -12.189 1.00 78.44 177 THR A N 1
ATOM 1369 C CA . THR A 1 177 ? 14.782 5.803 -12.872 1.00 78.44 177 THR A CA 1
ATOM 1370 C C . THR A 1 177 ? 15.804 5.201 -11.903 1.00 78.44 177 THR A C 1
ATOM 1372 O O . THR A 1 177 ? 15.537 5.049 -10.714 1.00 78.44 177 THR A O 1
ATOM 1375 N N . SER A 1 178 ? 17.008 4.884 -12.382 1.00 64.50 178 SER A N 1
ATOM 1376 C CA . SER A 1 178 ? 18.125 4.399 -11.552 1.00 64.50 178 SER A CA 1
ATOM 1377 C C . SER A 1 178 ? 18.545 5.363 -10.428 1.00 64.50 178 SER A C 1
ATOM 1379 O O . SER A 1 178 ? 19.246 4.947 -9.515 1.00 64.50 178 SER A O 1
ATOM 1381 N N . VAL A 1 179 ? 18.095 6.624 -10.464 1.00 55.25 179 VAL A N 1
ATOM 1382 C CA . VAL A 1 179 ? 18.308 7.644 -9.417 1.00 55.25 179 VAL A CA 1
ATOM 1383 C C . VAL A 1 179 ? 17.329 7.480 -8.233 1.00 55.25 179 VAL A C 1
ATOM 1385 O O . VAL A 1 179 ? 17.483 8.119 -7.183 1.00 55.25 179 VAL A O 1
ATOM 1388 N N . GLY A 1 180 ? 16.331 6.597 -8.371 1.00 52.44 180 GLY A N 1
ATOM 1389 C CA . GLY A 1 180 ? 15.470 6.130 -7.288 1.00 52.44 180 GLY A CA 1
ATOM 1390 C C . GLY A 1 180 ? 16.300 5.405 -6.230 1.00 52.44 180 GLY A C 1
ATOM 1391 O O . GLY A 1 180 ? 16.641 4.238 -6.395 1.00 52.44 180 GLY A O 1
ATOM 1392 N N . GLN A 1 181 ? 16.642 6.147 -5.176 1.00 53.47 181 GLN A N 1
ATOM 1393 C CA . GLN A 1 181 ? 17.507 5.771 -4.053 1.00 53.47 181 GLN A CA 1
ATOM 1394 C C . GLN A 1 181 ? 17.318 4.312 -3.613 1.00 53.47 181 GLN A C 1
ATOM 1396 O O . GLN A 1 181 ? 16.194 3.801 -3.523 1.00 53.47 181 GLN A O 1
ATOM 1401 N N . GLU A 1 182 ? 18.435 3.634 -3.352 1.00 60.53 182 GLU A N 1
ATOM 1402 C CA . GLU A 1 182 ? 18.461 2.439 -2.509 1.00 60.53 182 GLU A CA 1
ATOM 1403 C C . GLU A 1 182 ? 17.631 2.688 -1.236 1.00 60.53 182 GLU A C 1
ATOM 1405 O O . GLU A 1 182 ? 17.608 3.803 -0.718 1.00 60.53 182 GLU A O 1
ATOM 1410 N N . GLY A 1 183 ? 16.897 1.676 -0.767 1.00 65.94 183 GLY A N 1
ATOM 1411 C CA . GLY A 1 183 ? 16.125 1.777 0.481 1.00 65.94 183 GLY A CA 1
ATOM 1412 C C . GLY A 1 183 ? 14.705 2.348 0.373 1.00 65.94 183 GLY A C 1
ATOM 1413 O O . GLY A 1 183 ? 14.143 2.724 1.394 1.00 65.94 183 GLY A O 1
ATOM 1414 N N . LEU A 1 184 ? 14.098 2.402 -0.821 1.00 80.69 184 LEU A N 1
ATOM 1415 C CA . LEU A 1 184 ? 12.656 2.688 -0.944 1.00 80.69 184 LEU A CA 1
ATOM 1416 C C . LEU A 1 184 ? 11.864 1.409 -1.156 1.00 80.69 184 LEU A C 1
ATOM 1418 O O . LEU A 1 184 ? 12.176 0.634 -2.068 1.00 80.69 184 LEU A O 1
ATOM 1422 N N . ASP A 1 185 ? 10.800 1.280 -0.377 1.00 89.31 185 ASP A N 1
ATOM 1423 C CA . ASP A 1 185 ? 9.868 0.168 -0.401 1.00 89.31 185 ASP A CA 1
ATOM 1424 C C . ASP A 1 185 ? 8.500 0.613 -0.913 1.00 89.31 185 ASP A C 1
ATOM 1426 O O . ASP A 1 185 ? 8.024 1.700 -0.594 1.00 89.31 185 ASP A O 1
ATOM 1430 N N . PHE A 1 186 ? 7.874 -0.239 -1.722 1.00 92.81 186 PHE A N 1
ATOM 1431 C CA . PHE A 1 186 ? 6.604 0.037 -2.398 1.00 92.81 186 PHE A CA 1
ATOM 1432 C C . PHE A 1 186 ? 5.560 -1.073 -2.193 1.00 92.81 186 PHE A C 1
ATOM 1434 O O . PHE A 1 186 ? 4.541 -1.134 -2.874 1.00 92.81 186 PHE A O 1
ATOM 1441 N N . HIS A 1 187 ? 5.827 -2.003 -1.284 1.00 94.62 187 HIS A N 1
ATOM 1442 C CA . HIS A 1 187 ? 5.097 -3.262 -1.143 1.00 94.62 187 HIS A CA 1
ATOM 1443 C C . HIS A 1 187 ? 3.710 -3.139 -0.500 1.00 94.62 187 HIS A C 1
ATOM 1445 O O . HIS A 1 187 ? 2.948 -4.112 -0.544 1.00 94.62 187 HIS A O 1
ATOM 1451 N N . LEU A 1 188 ? 3.370 -1.990 0.106 1.00 96.12 188 LEU A N 1
ATOM 1452 C CA . LEU A 1 188 ? 2.105 -1.847 0.827 1.00 96.12 188 LEU A CA 1
ATOM 1453 C C . LEU A 1 188 ? 0.922 -2.026 -0.120 1.00 96.12 188 LEU A C 1
ATOM 1455 O O . LEU A 1 188 ? 0.089 -2.881 0.142 1.00 96.12 188 LEU A O 1
ATOM 1459 N N . TRP A 1 189 ? 0.891 -1.335 -1.259 1.00 96.31 189 TRP A N 1
ATOM 1460 C CA . TRP A 1 189 ? -0.190 -1.475 -2.247 1.00 96.31 189 TRP A CA 1
ATOM 1461 C C . TRP A 1 189 ? 0.291 -1.863 -3.653 1.00 96.31 189 TRP A C 1
ATOM 1463 O O . TRP A 1 189 ? -0.527 -2.066 -4.552 1.00 96.31 189 TRP A O 1
ATOM 1473 N N . CYS A 1 190 ? 1.591 -2.117 -3.847 1.00 95.12 190 CYS A N 1
ATOM 1474 C CA . CYS A 1 190 ? 2.136 -2.610 -5.112 1.00 95.12 190 CYS A CA 1
ATOM 1475 C C . CYS A 1 190 ? 2.524 -4.096 -5.056 1.00 95.12 190 CYS A C 1
ATOM 1477 O O . CYS A 1 190 ? 3.169 -4.562 -4.121 1.00 95.12 190 CYS A O 1
ATOM 1479 N N . HIS A 1 191 ? 2.172 -4.835 -6.108 1.00 94.25 191 HIS A N 1
ATOM 1480 C CA . HIS A 1 191 ? 2.665 -6.193 -6.373 1.00 94.25 191 HIS A CA 1
ATOM 1481 C C . HIS A 1 191 ? 3.042 -6.392 -7.850 1.00 94.25 191 HIS A C 1
ATOM 1483 O O . HIS A 1 191 ? 3.210 -7.524 -8.292 1.00 94.25 191 HIS A O 1
ATOM 1489 N N . ALA A 1 192 ? 3.147 -5.316 -8.633 1.00 94.25 192 ALA A N 1
ATOM 1490 C CA . ALA A 1 192 ? 3.450 -5.376 -10.057 1.00 94.25 192 ALA A CA 1
ATOM 1491 C C . ALA A 1 192 ? 4.623 -4.453 -10.387 1.00 94.25 192 ALA A C 1
ATOM 1493 O O . ALA A 1 192 ? 4.595 -3.265 -10.081 1.00 94.25 192 ALA A O 1
ATOM 1494 N N . VAL A 1 193 ? 5.645 -4.996 -11.042 1.00 92.38 193 VAL A N 1
ATOM 1495 C CA . VAL A 1 193 ? 6.823 -4.244 -11.483 1.00 92.38 193 VAL A CA 1
ATOM 1496 C C . VAL A 1 193 ? 6.922 -4.338 -12.994 1.00 92.38 193 VAL A C 1
ATOM 1498 O O . VAL A 1 193 ? 6.872 -5.429 -13.561 1.00 92.38 193 VAL A O 1
ATOM 1501 N N . VAL A 1 194 ? 7.072 -3.187 -13.647 1.00 92.38 194 VAL A N 1
ATOM 1502 C CA . VAL A 1 194 ? 7.326 -3.098 -15.086 1.00 92.38 194 VAL A CA 1
ATOM 1503 C C . VAL A 1 194 ? 8.772 -2.667 -15.293 1.00 92.38 194 VAL A C 1
ATOM 1505 O O . VAL A 1 194 ? 9.150 -1.532 -15.005 1.00 92.38 194 VAL A O 1
ATOM 1508 N N . HIS A 1 195 ? 9.594 -3.571 -15.809 1.00 89.12 195 HIS A N 1
ATOM 1509 C CA . HIS A 1 195 ? 10.965 -3.275 -16.193 1.00 89.12 195 HIS A CA 1
ATOM 1510 C C . HIS A 1 195 ? 10.981 -2.673 -17.593 1.00 89.12 195 HIS A C 1
ATOM 1512 O O . HIS A 1 195 ? 11.049 -3.403 -18.578 1.00 89.12 195 HIS A O 1
ATOM 1518 N N . TRP A 1 196 ? 10.932 -1.341 -17.676 1.00 86.88 196 TRP A N 1
ATOM 1519 C CA . TRP A 1 196 ? 11.043 -0.641 -18.960 1.00 86.88 196 TRP A CA 1
ATOM 1520 C C . TRP A 1 196 ? 12.370 -0.949 -19.666 1.00 86.88 196 TRP A C 1
ATOM 1522 O O . TRP A 1 196 ? 12.381 -1.261 -20.847 1.00 86.88 196 TRP A O 1
ATOM 1532 N N . ASN A 1 197 ? 13.469 -0.950 -18.902 1.00 84.94 197 ASN A N 1
ATOM 1533 C CA . ASN A 1 197 ? 14.787 -1.404 -19.342 1.00 84.94 197 ASN A CA 1
ATOM 1534 C C . ASN A 1 197 ? 15.308 -2.480 -18.381 1.00 84.94 197 ASN A C 1
ATOM 1536 O O . ASN A 1 197 ? 15.273 -2.298 -17.154 1.00 84.94 197 ASN A O 1
ATOM 1540 N N . LEU A 1 198 ? 15.845 -3.573 -18.927 1.00 84.94 198 LEU A N 1
ATOM 1541 C CA . LEU A 1 198 ? 16.495 -4.610 -18.127 1.00 84.94 198 LEU A CA 1
ATOM 1542 C C . LEU A 1 198 ? 17.901 -4.162 -17.697 1.00 84.94 198 LEU A C 1
ATOM 1544 O O . LEU A 1 198 ? 18.662 -3.665 -18.532 1.00 84.94 198 LEU A O 1
ATOM 1548 N N . PRO A 1 199 ? 18.273 -4.330 -16.415 1.00 83.94 199 PRO A N 1
ATOM 1549 C CA . PRO A 1 199 ? 19.650 -4.117 -15.996 1.00 83.94 199 PRO A CA 1
ATOM 1550 C C . PRO A 1 199 ? 20.560 -5.202 -16.584 1.00 83.94 199 PRO A C 1
ATOM 1552 O O . PRO A 1 199 ? 20.119 -6.306 -16.906 1.00 83.94 199 PRO A O 1
ATOM 1555 N N . SER A 1 200 ? 21.850 -4.896 -16.706 1.00 78.31 200 SER A N 1
ATOM 1556 C CA . SER A 1 200 ? 22.858 -5.879 -17.114 1.00 78.31 200 SER A CA 1
ATOM 1557 C C . SER A 1 200 ? 23.238 -6.838 -15.985 1.00 78.31 200 SER A C 1
ATOM 1559 O O . SER A 1 200 ? 23.667 -7.953 -16.268 1.00 78.31 200 SER A O 1
ATOM 1561 N N . ASN A 1 201 ? 23.086 -6.412 -14.727 1.00 79.38 201 ASN A N 1
ATOM 1562 C CA . ASN A 1 201 ? 23.433 -7.187 -13.541 1.00 79.38 201 ASN A CA 1
ATOM 1563 C C . ASN A 1 201 ? 22.177 -7.863 -12.941 1.00 79.38 201 ASN A C 1
ATOM 1565 O O . ASN A 1 201 ? 21.181 -7.171 -12.706 1.00 79.38 201 ASN A O 1
ATOM 1569 N N . PRO A 1 202 ? 22.189 -9.185 -12.663 1.00 81.31 202 PRO A N 1
ATOM 1570 C CA . PRO A 1 202 ? 21.095 -9.854 -11.950 1.00 81.31 202 PRO A CA 1
ATOM 1571 C C . PRO A 1 202 ? 20.816 -9.275 -10.556 1.00 81.31 202 PRO A C 1
ATOM 1573 O O . PRO A 1 202 ? 19.662 -9.281 -10.136 1.00 81.31 202 PRO A O 1
ATOM 1576 N N . VAL A 1 203 ? 21.829 -8.745 -9.860 1.00 82.25 203 VAL A N 1
ATOM 1577 C CA . VAL A 1 203 ? 21.657 -8.138 -8.527 1.00 82.25 203 VAL A CA 1
ATOM 1578 C C . VAL A 1 203 ? 20.738 -6.924 -8.602 1.00 82.25 203 VAL A C 1
ATOM 1580 O O . VAL A 1 203 ? 19.796 -6.814 -7.825 1.00 82.25 203 VAL A O 1
ATOM 1583 N N . ASP A 1 204 ? 20.947 -6.054 -9.590 1.00 82.75 204 ASP A N 1
ATOM 1584 C CA . ASP A 1 204 ? 20.109 -4.871 -9.793 1.00 82.75 204 ASP A CA 1
ATOM 1585 C C . ASP A 1 204 ? 18.659 -5.256 -10.106 1.00 82.75 204 ASP A C 1
ATOM 1587 O O . ASP A 1 204 ? 17.731 -4.538 -9.732 1.00 82.75 204 ASP A O 1
ATOM 1591 N N . LEU A 1 205 ? 18.446 -6.374 -10.812 1.00 83.94 205 LEU A N 1
ATOM 1592 C CA . LEU A 1 205 ? 17.101 -6.880 -11.075 1.00 83.94 205 LEU A CA 1
ATOM 1593 C C . LEU A 1 205 ? 16.438 -7.340 -9.770 1.00 83.94 205 LEU A C 1
ATOM 1595 O O . LEU A 1 205 ? 15.326 -6.903 -9.480 1.00 83.94 205 LEU A O 1
ATOM 1599 N N . GLU A 1 206 ? 17.133 -8.153 -8.970 1.00 83.81 206 GLU A N 1
ATOM 1600 C CA . GLU A 1 206 ? 16.628 -8.646 -7.682 1.00 83.81 206 GLU A CA 1
ATOM 1601 C C . GLU A 1 206 ? 16.341 -7.487 -6.714 1.00 83.81 206 GLU A C 1
ATOM 1603 O O . GLU A 1 206 ? 15.279 -7.453 -6.105 1.00 83.81 206 GLU A O 1
ATOM 1608 N N . GLN A 1 207 ? 17.215 -6.478 -6.636 1.00 83.25 207 GLN A N 1
ATOM 1609 C CA . GLN A 1 207 ? 17.003 -5.287 -5.803 1.00 83.25 207 GLN A CA 1
ATOM 1610 C C . GLN A 1 207 ? 15.792 -4.458 -6.252 1.00 83.25 207 GLN A C 1
ATOM 1612 O O . GLN A 1 207 ? 15.040 -3.953 -5.419 1.00 83.25 207 GLN A O 1
ATOM 1617 N N . ARG A 1 208 ? 15.556 -4.327 -7.567 1.00 86.44 208 ARG A N 1
ATOM 1618 C CA . ARG A 1 208 ? 14.359 -3.645 -8.098 1.00 86.44 208 ARG A CA 1
ATOM 1619 C C . ARG A 1 208 ? 13.080 -4.386 -7.720 1.00 86.44 208 ARG A C 1
ATOM 1621 O O . ARG A 1 208 ? 12.111 -3.750 -7.316 1.00 86.44 208 ARG A O 1
ATOM 1628 N N . GLU A 1 209 ? 13.078 -5.710 -7.847 1.00 87.88 209 GLU A N 1
ATOM 1629 C CA . GLU A 1 209 ? 11.941 -6.555 -7.469 1.00 87.88 209 GLU A CA 1
ATOM 1630 C C . GLU A 1 209 ? 11.742 -6.619 -5.945 1.00 87.88 209 GLU A C 1
ATOM 1632 O O . GLU A 1 209 ? 10.608 -6.657 -5.464 1.00 87.88 209 GLU A O 1
ATOM 1637 N N . GLY A 1 210 ? 12.830 -6.551 -5.175 1.00 88.12 210 GLY A N 1
ATOM 1638 C CA . GLY A 1 210 ? 12.826 -6.532 -3.714 1.00 88.12 210 GLY A CA 1
ATOM 1639 C C . GLY A 1 210 ? 12.034 -5.367 -3.119 1.00 88.12 210 GLY A C 1
ATOM 1640 O O . GLY A 1 210 ? 11.511 -5.490 -2.019 1.00 88.12 210 GLY A O 1
ATOM 1641 N N . ARG A 1 211 ? 11.833 -4.272 -3.867 1.00 88.31 211 ARG A N 1
ATOM 1642 C CA . ARG A 1 211 ? 11.015 -3.126 -3.425 1.00 88.31 211 ARG A CA 1
ATOM 1643 C C . ARG A 1 211 ? 9.535 -3.465 -3.242 1.00 88.31 211 ARG A C 1
ATOM 1645 O O . ARG A 1 211 ? 8.852 -2.788 -2.476 1.00 88.31 211 ARG A O 1
ATOM 1652 N N . VAL A 1 212 ? 9.030 -4.486 -3.940 1.00 91.38 212 VAL A N 1
ATOM 1653 C CA . VAL A 1 212 ? 7.636 -4.957 -3.817 1.00 91.38 212 VAL A CA 1
ATOM 1654 C C . VAL A 1 212 ? 7.523 -6.299 -3.095 1.00 91.38 212 VAL A C 1
ATOM 1656 O O . VAL A 1 212 ? 6.460 -6.624 -2.572 1.00 91.38 212 VAL A O 1
ATOM 1659 N N . HIS A 1 213 ? 8.601 -7.086 -3.051 1.00 90.38 213 HIS A N 1
ATOM 1660 C CA . HIS A 1 213 ? 8.633 -8.375 -2.364 1.00 90.38 213 HIS A CA 1
ATOM 1661 C C . HIS A 1 213 ? 9.154 -8.215 -0.932 1.00 90.38 213 HIS A C 1
ATOM 1663 O O . HIS A 1 213 ? 10.332 -8.432 -0.654 1.00 90.38 213 HIS A O 1
ATOM 1669 N N . ARG A 1 214 ? 8.265 -7.805 -0.024 1.00 92.50 214 ARG A N 1
ATOM 1670 C CA . ARG A 1 214 ? 8.579 -7.539 1.387 1.00 92.50 214 ARG A CA 1
ATOM 1671 C C . ARG A 1 214 ? 7.546 -8.164 2.326 1.00 92.50 214 ARG A C 1
ATOM 1673 O O . ARG A 1 214 ? 6.485 -8.611 1.883 1.00 92.50 214 ARG A O 1
ATOM 1680 N N . TYR A 1 215 ? 7.874 -8.146 3.617 1.00 93.31 215 TYR A N 1
ATOM 1681 C CA . TYR A 1 215 ? 7.001 -8.523 4.727 1.00 93.31 215 TYR A CA 1
ATOM 1682 C C . TYR A 1 215 ? 5.588 -7.940 4.574 1.00 93.31 215 TYR A C 1
ATOM 1684 O O . TYR A 1 215 ? 5.424 -6.759 4.280 1.00 93.31 215 TYR A O 1
ATOM 1692 N N . LYS A 1 216 ? 4.569 -8.790 4.734 1.00 95.06 216 LYS A N 1
ATOM 1693 C CA . LYS A 1 216 ? 3.142 -8.477 4.565 1.00 95.06 216 LYS A CA 1
ATOM 1694 C C . LYS A 1 216 ? 2.818 -7.723 3.267 1.00 95.06 216 LYS A C 1
ATOM 1696 O O . LYS A 1 216 ? 1.886 -6.924 3.239 1.00 95.06 216 LYS A O 1
ATOM 1701 N N . GLY A 1 217 ? 3.555 -7.964 2.179 1.00 95.50 217 GLY A N 1
ATOM 1702 C CA . GLY A 1 217 ? 3.331 -7.312 0.885 1.00 95.50 217 GLY A CA 1
ATOM 1703 C C . GLY A 1 217 ? 1.930 -7.546 0.301 1.00 95.50 217 GLY A C 1
ATOM 1704 O O . GLY A 1 217 ? 1.229 -8.495 0.659 1.00 95.50 217 GLY A O 1
ATOM 1705 N N . HIS A 1 218 ? 1.516 -6.693 -0.641 1.00 96.50 218 HIS A N 1
ATOM 1706 C CA . HIS A 1 218 ? 0.139 -6.668 -1.157 1.00 96.50 218 HIS A CA 1
ATOM 1707 C C . HIS A 1 218 ? -0.354 -8.022 -1.702 1.00 96.50 218 HIS A C 1
ATOM 1709 O O . HIS A 1 218 ? -1.487 -8.418 -1.439 1.00 96.50 218 HIS A O 1
ATOM 1715 N N . ALA A 1 219 ? 0.493 -8.779 -2.408 1.00 95.62 219 ALA A N 1
ATOM 1716 C CA . ALA A 1 219 ? 0.116 -10.104 -2.912 1.00 95.62 219 ALA A CA 1
ATOM 1717 C C . ALA A 1 219 ? -0.175 -11.115 -1.786 1.00 95.62 219 ALA A C 1
ATOM 1719 O O . ALA A 1 219 ? -1.128 -11.883 -1.895 1.00 95.62 219 ALA A O 1
ATOM 1720 N N . VAL A 1 220 ? 0.607 -11.089 -0.699 1.00 95.94 220 VAL A N 1
ATOM 1721 C CA . VAL A 1 220 ? 0.405 -11.962 0.469 1.00 95.94 220 VAL A CA 1
ATOM 1722 C C . VAL A 1 220 ? -0.941 -11.669 1.117 1.00 95.94 220 VAL A C 1
ATOM 1724 O O . VAL A 1 220 ? -1.750 -12.576 1.293 1.00 95.94 220 VAL A O 1
ATOM 1727 N N . ARG A 1 221 ? -1.216 -10.393 1.399 1.00 96.38 221 ARG A N 1
ATOM 1728 C CA . ARG A 1 221 ? -2.467 -9.976 2.042 1.00 96.38 221 ARG A CA 1
ATOM 1729 C C . ARG A 1 221 ? -3.693 -10.322 1.208 1.00 96.38 221 ARG A C 1
ATOM 1731 O O . ARG A 1 221 ? -4.666 -10.831 1.752 1.00 96.38 221 ARG A O 1
ATOM 1738 N N . ARG A 1 222 ? -3.623 -10.146 -0.118 1.00 95.69 222 ARG A N 1
ATOM 1739 C CA . ARG A 1 222 ? -4.694 -10.571 -1.036 1.00 95.69 222 ARG A CA 1
ATOM 1740 C C . ARG A 1 222 ? -4.965 -12.071 -0.974 1.00 95.69 222 ARG A C 1
ATOM 1742 O O . ARG A 1 222 ? -6.125 -12.468 -0.994 1.00 95.69 222 ARG A O 1
ATOM 1749 N N . ASN A 1 223 ? -3.920 -12.891 -0.912 1.00 95.50 223 ASN A N 1
ATOM 1750 C CA . ASN A 1 223 ? -4.077 -14.340 -0.834 1.00 95.50 223 ASN A CA 1
ATOM 1751 C C . ASN A 1 223 ? -4.654 -14.776 0.519 1.00 95.50 223 ASN A C 1
ATOM 1753 O O . ASN A 1 223 ? -5.582 -15.575 0.540 1.00 95.50 223 ASN A O 1
ATOM 1757 N N . ILE A 1 224 ? -4.186 -14.195 1.630 1.00 95.12 224 ILE A N 1
ATOM 1758 C CA . ILE A 1 224 ? -4.750 -14.443 2.968 1.00 95.12 224 ILE A CA 1
ATOM 1759 C C . ILE A 1 224 ? -6.230 -14.049 2.999 1.00 95.12 224 ILE A C 1
ATOM 1761 O O . ILE A 1 224 ? -7.073 -14.864 3.363 1.00 95.12 224 ILE A O 1
ATOM 1765 N N . ALA A 1 225 ? -6.571 -12.837 2.552 1.00 93.81 225 ALA A N 1
ATOM 1766 C CA . ALA A 1 225 ? -7.960 -12.387 2.501 1.00 93.81 225 ALA A CA 1
ATOM 1767 C C . ALA A 1 225 ? -8.835 -13.308 1.636 1.00 93.81 225 ALA A C 1
ATOM 1769 O O . ALA A 1 225 ? -9.948 -13.630 2.033 1.00 93.81 225 ALA A O 1
ATOM 1770 N N . GLY A 1 226 ? -8.330 -13.773 0.488 1.00 93.12 226 GLY A N 1
ATOM 1771 C CA . GLY A 1 226 ? -9.039 -14.731 -0.362 1.00 93.12 226 GLY A CA 1
ATOM 1772 C C . GLY A 1 226 ? -9.223 -16.103 0.294 1.00 93.12 226 GLY A C 1
ATOM 1773 O O . GLY A 1 226 ? -10.301 -16.682 0.208 1.00 93.12 226 GLY A O 1
ATOM 1774 N N . ARG A 1 227 ? -8.197 -16.609 0.987 1.00 92.31 227 ARG A N 1
ATOM 1775 C CA . ARG A 1 227 ? -8.213 -17.917 1.656 1.00 92.31 227 ARG A CA 1
ATOM 1776 C C . ARG A 1 227 ? -9.167 -17.976 2.851 1.00 92.31 227 ARG A C 1
ATOM 1778 O O . ARG A 1 227 ? -9.719 -19.042 3.124 1.00 92.31 227 ARG A O 1
ATOM 1785 N N . TYR A 1 228 ? -9.337 -16.860 3.556 1.00 91.56 228 TYR A N 1
ATOM 1786 C CA . TYR A 1 228 ? -10.152 -16.760 4.770 1.00 91.56 228 TYR A CA 1
ATOM 1787 C C . TYR A 1 228 ? -11.416 -15.908 4.584 1.00 91.56 228 TYR A C 1
ATOM 1789 O O . TYR A 1 228 ? -12.017 -15.505 5.575 1.00 91.56 228 TYR A O 1
ATOM 1797 N N . ALA A 1 229 ? -11.837 -15.631 3.344 1.00 84.88 229 ALA A N 1
ATOM 1798 C CA . ALA A 1 229 ? -12.980 -14.760 3.061 1.00 84.88 229 ALA A CA 1
ATOM 1799 C C . ALA A 1 229 ? -14.285 -15.245 3.722 1.00 84.88 229 ALA A C 1
ATOM 1801 O O . ALA A 1 229 ? -14.994 -14.446 4.331 1.00 84.88 229 ALA A O 1
ATOM 1802 N N . ASP A 1 230 ? -14.569 -16.549 3.639 1.00 83.94 230 ASP A N 1
ATOM 1803 C CA . ASP A 1 230 ? -15.819 -17.148 4.135 1.00 83.94 230 ASP A CA 1
ATOM 1804 C C . ASP A 1 230 ? -15.757 -17.552 5.615 1.00 83.94 230 ASP A C 1
ATOM 1806 O O . ASP A 1 230 ? -16.782 -17.684 6.280 1.00 83.94 230 ASP A O 1
ATOM 1810 N N . GLU A 1 231 ? -14.550 -17.727 6.149 1.00 81.25 231 GLU A N 1
ATOM 1811 C CA . GLU A 1 231 ? -14.314 -18.186 7.519 1.00 81.25 231 GLU A CA 1
ATOM 1812 C C . GLU A 1 231 ? -13.612 -17.120 8.370 1.00 81.25 231 GLU A C 1
ATOM 1814 O O . GLU A 1 231 ? -12.978 -17.448 9.365 1.00 81.25 231 GLU A O 1
ATOM 1819 N N . GLY A 1 232 ? -13.674 -15.843 7.990 1.00 75.00 232 GLY A N 1
ATOM 1820 C CA . GLY A 1 232 ? -12.953 -14.771 8.679 1.00 75.00 232 GLY A CA 1
ATOM 1821 C C . GLY A 1 232 ? -13.270 -14.710 10.184 1.00 75.00 232 GLY A C 1
ATOM 1822 O O . GLY A 1 232 ? -14.423 -14.904 10.581 1.00 75.00 232 GLY A O 1
ATOM 1823 N N . PRO A 1 233 ? -12.273 -14.451 11.050 1.00 80.00 233 PRO A N 1
ATOM 1824 C CA . PRO A 1 233 ? -12.505 -14.395 12.484 1.00 80.00 233 PRO A CA 1
ATOM 1825 C C . PRO A 1 233 ? -13.364 -13.172 12.833 1.00 80.00 233 PRO A C 1
ATOM 1827 O O . PRO A 1 233 ? -13.140 -12.068 12.335 1.00 80.00 233 PRO A O 1
ATOM 1830 N N . VAL A 1 234 ? -14.342 -13.357 13.719 1.00 82.12 234 VAL A N 1
ATOM 1831 C CA . VAL A 1 234 ? -15.078 -12.242 14.324 1.00 82.12 234 VAL A CA 1
ATOM 1832 C C . VAL A 1 234 ? -14.276 -11.778 15.530 1.00 82.12 234 VAL A C 1
ATOM 1834 O O . VAL A 1 234 ? -14.204 -12.491 16.529 1.00 82.12 234 VAL A O 1
ATOM 1837 N N . VAL A 1 235 ? -13.651 -10.606 15.427 1.00 85.56 235 VAL A N 1
ATOM 1838 C CA . VAL A 1 235 ? -12.799 -10.062 16.491 1.00 85.56 235 VAL A CA 1
ATOM 1839 C C . VAL A 1 235 ? -13.224 -8.662 16.900 1.00 85.56 235 VAL A C 1
ATOM 1841 O O . VAL A 1 235 ? -13.632 -7.852 16.068 1.00 85.56 235 VAL A O 1
ATOM 1844 N N . ASP A 1 236 ? -13.102 -8.395 18.197 1.00 84.12 236 ASP A N 1
ATOM 1845 C CA . ASP A 1 236 ? -13.147 -7.053 18.766 1.00 84.12 236 ASP A CA 1
ATOM 1846 C C . ASP A 1 236 ? -11.706 -6.529 18.833 1.00 84.12 236 ASP A C 1
ATOM 1848 O O . ASP A 1 236 ? -10.974 -6.786 19.788 1.00 84.12 236 ASP A O 1
ATOM 1852 N N . GLY A 1 237 ? -11.244 -5.941 17.726 1.00 90.25 237 GLY A N 1
ATOM 1853 C CA . GLY A 1 237 ? -9.855 -5.517 17.552 1.00 90.25 237 GLY A CA 1
ATOM 1854 C C . GLY A 1 237 ? -9.385 -5.596 16.102 1.00 90.25 237 GLY A C 1
ATOM 1855 O O . GLY A 1 237 ? -10.184 -5.565 15.164 1.00 90.25 237 GLY A O 1
ATOM 1856 N N . ASP A 1 238 ? -8.070 -5.672 15.917 1.00 93.88 238 ASP A N 1
ATOM 1857 C CA . ASP A 1 238 ? -7.427 -5.714 14.606 1.00 93.88 238 ASP A CA 1
ATOM 1858 C C . ASP A 1 238 ? -7.722 -7.034 13.865 1.00 93.88 238 ASP A C 1
ATOM 1860 O O . ASP A 1 238 ? -7.159 -8.092 14.162 1.00 93.88 238 ASP A O 1
ATOM 1864 N N . LEU A 1 239 ? -8.606 -6.959 12.864 1.00 93.81 239 LEU A N 1
ATOM 1865 C CA . LEU A 1 239 ? -8.987 -8.094 12.019 1.00 93.81 239 LEU A CA 1
ATOM 1866 C C . LEU A 1 239 ? -7.787 -8.719 11.300 1.00 93.81 239 LEU A C 1
ATOM 1868 O O . LEU A 1 239 ? -7.720 -9.940 11.162 1.00 93.81 239 LEU A O 1
ATOM 1872 N N . TRP A 1 240 ? -6.846 -7.904 10.827 1.00 95.12 240 TRP A N 1
ATOM 1873 C CA . TRP A 1 240 ? -5.710 -8.407 10.065 1.00 95.12 240 TRP A CA 1
ATOM 1874 C C . TRP A 1 240 ? -4.699 -9.110 10.957 1.00 95.12 240 TRP A C 1
ATOM 1876 O O . TRP A 1 240 ? -4.147 -10.124 10.538 1.00 95.12 240 TRP A O 1
ATOM 1886 N N . GLU A 1 241 ? -4.523 -8.653 12.197 1.00 94.44 241 GLU A N 1
ATOM 1887 C CA . GLU A 1 241 ? -3.745 -9.389 13.198 1.00 94.44 241 GLU A CA 1
ATOM 1888 C C . GLU A 1 241 ? -4.309 -10.804 13.392 1.00 94.44 241 GLU A C 1
ATOM 1890 O O . GLU A 1 241 ? -3.576 -11.788 13.308 1.00 94.44 241 GLU A O 1
ATOM 1895 N N . ALA A 1 242 ? -5.631 -10.924 13.544 1.00 93.94 242 ALA A N 1
ATOM 1896 C CA . ALA A 1 242 ? -6.298 -12.214 13.693 1.00 93.94 242 ALA A CA 1
ATOM 1897 C C . ALA A 1 242 ? -6.190 -13.095 12.435 1.00 93.94 242 ALA A C 1
ATOM 1899 O O . ALA A 1 242 ? -5.981 -14.304 12.545 1.00 93.94 242 ALA A O 1
ATOM 1900 N N . LEU A 1 243 ? -6.295 -12.506 11.238 1.00 94.50 243 LEU A N 1
ATOM 1901 C CA . LEU A 1 243 ? -6.107 -13.222 9.973 1.00 94.50 243 LEU A CA 1
ATOM 1902 C C . LEU A 1 243 ? -4.677 -13.747 9.819 1.00 94.50 243 LEU A C 1
ATOM 1904 O O . LEU A 1 243 ? -4.498 -14.895 9.421 1.00 94.50 243 LEU A O 1
ATOM 1908 N N . PHE A 1 244 ? -3.664 -12.944 10.153 1.00 94.19 244 PHE A N 1
ATOM 1909 C CA . PHE A 1 244 ? -2.267 -13.377 10.119 1.00 94.19 244 PHE A CA 1
ATOM 1910 C C . PHE A 1 244 ? -1.971 -14.445 11.175 1.00 94.19 244 PHE A C 1
ATOM 1912 O O . PHE A 1 244 ? -1.312 -15.431 10.854 1.00 94.19 244 PHE A O 1
ATOM 1919 N N . ALA A 1 245 ? -2.496 -14.299 12.395 1.00 92.56 245 ALA A N 1
ATOM 1920 C CA . ALA A 1 245 ? -2.348 -15.294 13.454 1.00 92.56 245 ALA A CA 1
ATOM 1921 C C . ALA A 1 245 ? -2.990 -16.633 13.068 1.00 92.56 245 ALA A C 1
ATOM 1923 O O . ALA A 1 245 ? -2.379 -17.687 13.240 1.00 92.56 245 ALA A O 1
ATOM 1924 N N . ARG A 1 246 ? -4.190 -16.601 12.476 1.00 91.75 246 ARG A N 1
ATOM 1925 C CA . ARG A 1 246 ? -4.839 -17.802 11.943 1.00 91.75 246 ARG A CA 1
ATOM 1926 C C . ARG A 1 246 ? -4.042 -18.406 10.794 1.00 91.75 246 ARG A C 1
ATOM 1928 O O . ARG A 1 246 ? -3.772 -19.599 10.809 1.00 91.75 246 ARG A O 1
ATOM 1935 N N . ALA A 1 247 ? -3.620 -17.579 9.840 1.00 92.25 247 ALA A N 1
ATOM 1936 C CA . ALA A 1 247 ? -2.805 -18.033 8.725 1.00 92.25 247 ALA A CA 1
ATOM 1937 C C . ALA A 1 247 ? -1.494 -18.670 9.188 1.00 92.25 247 ALA A C 1
ATOM 1939 O O . ALA A 1 247 ? -1.046 -19.610 8.553 1.00 92.25 247 ALA A O 1
ATOM 1940 N N . ALA A 1 248 ? -0.899 -18.194 10.283 1.00 91.56 248 ALA A N 1
ATOM 1941 C CA . ALA A 1 248 ? 0.270 -18.811 10.894 1.00 91.56 248 ALA A CA 1
ATOM 1942 C C . ALA A 1 248 ? -0.061 -20.120 11.633 1.00 91.56 248 ALA A C 1
ATOM 1944 O O . ALA A 1 248 ? 0.723 -21.061 11.572 1.00 91.56 248 ALA A O 1
ATOM 1945 N N . GLY A 1 249 ? -1.213 -20.195 12.306 1.00 89.75 249 GLY A N 1
ATOM 1946 C CA . GLY A 1 249 ? -1.664 -21.390 13.027 1.00 89.75 249 GLY A CA 1
ATOM 1947 C C . GLY A 1 249 ? -2.078 -22.557 12.126 1.00 89.75 249 GLY A C 1
ATOM 1948 O O . GLY A 1 249 ? -1.884 -23.708 12.506 1.00 89.75 249 GLY A O 1
ATOM 1949 N N . ASP A 1 250 ? -2.596 -22.268 10.930 1.00 89.56 250 ASP A N 1
ATOM 1950 C CA . ASP A 1 250 ? -3.001 -23.282 9.944 1.00 89.56 250 ASP A CA 1
ATOM 1951 C C . ASP A 1 250 ? -1.797 -23.883 9.185 1.00 89.56 250 ASP A C 1
ATOM 1953 O O . ASP A 1 250 ? -1.939 -24.876 8.463 1.00 89.56 250 ASP A O 1
ATOM 1957 N N . LEU A 1 251 ? -0.594 -23.313 9.343 1.00 85.94 251 LEU A N 1
ATOM 1958 C CA . LEU A 1 251 ? 0.613 -23.825 8.699 1.00 85.94 251 LEU A CA 1
ATOM 1959 C C . LEU A 1 251 ? 1.126 -25.110 9.370 1.00 85.94 251 LEU A C 1
ATOM 1961 O O . LEU A 1 251 ? 1.090 -25.241 10.596 1.00 85.94 251 LEU A O 1
ATOM 1965 N N . PRO A 1 252 ? 1.695 -26.053 8.593 1.00 82.50 252 PRO A N 1
ATOM 1966 C CA . PRO A 1 252 ? 2.374 -27.217 9.152 1.00 82.50 252 PRO A CA 1
ATOM 1967 C C . PRO A 1 252 ? 3.506 -26.813 10.104 1.00 82.50 252 PRO A C 1
ATOM 1969 O O . PRO A 1 252 ? 4.210 -25.842 9.853 1.00 82.50 252 PRO A O 1
ATOM 1972 N N . THR A 1 253 ? 3.789 -27.627 11.125 1.00 75.06 253 THR A N 1
ATOM 1973 C CA . THR A 1 253 ? 4.884 -27.375 12.089 1.00 75.06 253 THR A CA 1
ATOM 1974 C C . THR A 1 253 ? 6.264 -27.233 11.433 1.00 75.06 253 THR A C 1
ATOM 1976 O O . THR A 1 253 ? 7.158 -26.612 11.994 1.00 75.06 253 THR A O 1
ATOM 1979 N N . ALA A 1 254 ? 6.451 -27.805 10.241 1.00 73.62 254 ALA A N 1
ATOM 1980 C CA . ALA A 1 254 ? 7.687 -27.696 9.469 1.00 73.62 254 ALA A CA 1
ATOM 1981 C C . ALA A 1 254 ? 7.770 -26.423 8.600 1.00 73.62 254 ALA A C 1
ATOM 1983 O O . ALA A 1 254 ? 8.745 -26.251 7.866 1.00 73.62 254 ALA A O 1
ATOM 1984 N N . ALA A 1 255 ? 6.751 -25.558 8.627 1.00 73.56 255 ALA A N 1
ATOM 1985 C CA . ALA A 1 255 ? 6.756 -24.305 7.891 1.00 73.56 255 ALA A CA 1
ATOM 1986 C C . ALA A 1 255 ? 7.791 -23.329 8.463 1.00 73.56 255 ALA A C 1
ATOM 1988 O O . ALA A 1 255 ? 8.039 -23.274 9.666 1.00 73.56 255 ALA A O 1
ATOM 1989 N N . THR A 1 256 ? 8.414 -22.560 7.575 1.00 79.06 256 THR A N 1
ATOM 1990 C CA . THR A 1 256 ? 9.400 -21.546 7.950 1.00 79.06 256 THR A CA 1
ATOM 1991 C C . THR A 1 256 ? 8.707 -20.276 8.438 1.00 79.06 256 THR A C 1
ATOM 1993 O O . THR A 1 256 ? 7.592 -19.970 8.020 1.00 79.06 256 THR A O 1
ATOM 1996 N N . GLU A 1 257 ? 9.408 -19.464 9.234 1.00 79.81 257 GLU A N 1
ATOM 1997 C CA . GLU A 1 257 ? 8.927 -18.146 9.697 1.00 79.81 257 GLU A CA 1
ATOM 1998 C C . GLU A 1 257 ? 8.649 -17.153 8.547 1.00 79.81 257 GLU A C 1
ATOM 2000 O O . GLU A 1 257 ? 8.069 -16.084 8.745 1.00 79.81 257 GLU A O 1
ATOM 2005 N N . MET A 1 258 ? 9.044 -17.495 7.314 1.00 84.75 258 MET A N 1
ATOM 2006 C CA . MET A 1 258 ? 8.685 -16.733 6.119 1.00 84.75 258 MET A CA 1
ATOM 2007 C C . MET A 1 258 ? 7.198 -16.837 5.782 1.00 84.75 258 MET A C 1
ATOM 2009 O O . MET A 1 258 ? 6.671 -15.955 5.105 1.00 84.75 258 MET A O 1
ATOM 2013 N N . GLN A 1 259 ? 6.514 -17.888 6.223 1.00 86.81 259 GLN A N 1
ATOM 2014 C CA . GLN A 1 259 ? 5.076 -18.025 6.049 1.00 86.81 259 GLN A CA 1
ATOM 2015 C C . GLN A 1 259 ? 4.346 -17.641 7.343 1.00 86.81 259 GLN A C 1
ATOM 2017 O O . GLN A 1 259 ? 4.825 -17.951 8.429 1.00 86.81 259 GLN A O 1
ATOM 2022 N N . PRO A 1 260 ? 3.193 -16.960 7.259 1.00 91.62 260 PRO A N 1
ATOM 2023 C CA . PRO A 1 260 ? 2.536 -16.463 6.047 1.00 91.62 260 PRO A CA 1
ATOM 2024 C C . PRO A 1 260 ? 3.055 -15.084 5.593 1.00 91.62 260 PRO A C 1
ATOM 2026 O O . PRO A 1 260 ? 2.575 -14.543 4.604 1.00 91.62 260 PRO A O 1
ATOM 2029 N N . TYR A 1 261 ? 3.998 -14.476 6.318 1.00 92.31 261 TYR A N 1
ATOM 2030 C CA . TYR A 1 261 ? 4.265 -13.039 6.223 1.00 92.31 261 TYR A CA 1
ATOM 2031 C C . TYR A 1 261 ? 5.012 -12.580 4.965 1.00 92.31 261 TYR A C 1
ATOM 2033 O O . TYR A 1 261 ? 4.716 -11.513 4.435 1.00 92.31 261 TYR A O 1
ATOM 2041 N N . TRP A 1 262 ? 5.987 -13.346 4.486 1.00 91.12 262 TRP A N 1
ATOM 2042 C CA . TRP A 1 262 ? 6.764 -13.040 3.277 1.00 91.12 262 TRP A CA 1
ATOM 2043 C C . TRP A 1 262 ? 6.228 -13.785 2.060 1.00 91.12 262 TRP A C 1
ATOM 2045 O O . TRP A 1 262 ? 6.209 -13.245 0.955 1.00 91.12 262 TRP A O 1
ATOM 2055 N N . VAL A 1 263 ? 5.776 -15.024 2.265 1.00 88.62 263 VAL A N 1
ATOM 2056 C CA . VAL A 1 263 ? 5.244 -15.888 1.212 1.00 88.62 263 VAL A CA 1
ATOM 2057 C C . VAL A 1 263 ? 3.968 -16.558 1.701 1.00 88.62 263 VAL A C 1
ATOM 2059 O O . VAL A 1 263 ? 3.966 -17.234 2.724 1.00 88.62 263 VAL A O 1
ATOM 2062 N N . PHE A 1 264 ? 2.900 -16.431 0.916 1.00 90.12 264 PHE A N 1
ATOM 2063 C CA . PHE A 1 264 ? 1.657 -17.167 1.120 1.00 90.12 264 PHE A CA 1
ATOM 2064 C C . PHE A 1 264 ? 1.155 -17.680 -0.234 1.00 90.12 264 PHE A C 1
ATOM 2066 O O . PHE A 1 264 ? 0.708 -16.904 -1.086 1.00 90.12 264 PHE A O 1
ATOM 2073 N N . ALA A 1 265 ? 1.345 -18.981 -0.471 1.00 82.00 265 ALA A N 1
ATOM 2074 C CA . ALA A 1 265 ? 1.143 -19.614 -1.778 1.00 82.00 265 ALA A CA 1
ATOM 2075 C C . ALA A 1 265 ? -0.322 -19.995 -2.061 1.00 82.00 265 ALA A C 1
ATOM 2077 O O . ALA A 1 265 ? -0.674 -20.228 -3.219 1.00 82.00 265 ALA A O 1
ATOM 2078 N N . GLU A 1 266 ? -1.163 -20.041 -1.027 1.00 84.25 266 GLU A N 1
ATOM 2079 C CA . GLU A 1 266 ? -2.589 -20.354 -1.128 1.00 84.25 266 GLU A CA 1
ATOM 2080 C C . GLU A 1 266 ? -3.372 -19.144 -1.649 1.00 84.25 266 GLU A C 1
ATOM 2082 O O . GLU A 1 266 ? -3.731 -18.244 -0.898 1.00 84.25 266 GLU A O 1
ATOM 2087 N N . GLY A 1 267 ? -3.604 -19.105 -2.960 1.00 85.88 267 GLY A N 1
ATOM 2088 C CA . GLY A 1 267 ? -4.354 -18.051 -3.645 1.00 85.88 267 GLY A CA 1
ATOM 2089 C C . GLY A 1 267 ? -3.786 -17.761 -5.033 1.00 85.88 267 GLY A C 1
ATOM 2090 O O . GLY A 1 267 ? -2.795 -18.372 -5.444 1.00 85.88 267 GLY A O 1
ATOM 2091 N N . ASP A 1 268 ? -4.373 -16.800 -5.745 1.00 89.69 268 ASP A N 1
ATOM 2092 C CA . ASP A 1 268 ? -4.009 -16.465 -7.133 1.00 89.69 268 ASP A CA 1
ATOM 2093 C C . ASP A 1 268 ? -3.110 -15.227 -7.264 1.00 89.69 268 ASP A C 1
ATOM 2095 O O . ASP A 1 268 ? -2.462 -15.029 -8.294 1.00 89.69 268 ASP A O 1
ATOM 2099 N N . ALA A 1 269 ? -3.024 -14.379 -6.236 1.00 93.31 269 ALA A N 1
ATOM 2100 C CA . ALA A 1 269 ? -2.202 -13.179 -6.299 1.00 93.31 269 ALA A CA 1
ATOM 2101 C C . ALA A 1 269 ? -0.714 -13.554 -6.300 1.00 93.31 269 ALA A C 1
ATOM 2103 O O . ALA A 1 269 ? -0.230 -14.361 -5.499 1.00 93.31 269 ALA A O 1
ATOM 2104 N N . ARG A 1 270 ? 0.037 -12.963 -7.228 1.00 92.25 270 ARG A N 1
ATOM 2105 C CA . ARG A 1 270 ? 1.482 -13.152 -7.390 1.00 92.25 270 ARG A CA 1
ATOM 2106 C C . ARG A 1 270 ? 2.135 -11.800 -7.596 1.00 92.25 270 ARG A C 1
ATOM 2108 O O . ARG A 1 270 ? 1.496 -10.876 -8.089 1.00 92.25 270 ARG A O 1
ATOM 2115 N N . ILE A 1 271 ? 3.423 -11.706 -7.283 1.00 91.00 271 ILE A N 1
ATOM 2116 C CA . ILE A 1 271 ? 4.212 -10.547 -7.698 1.00 91.00 271 ILE A CA 1
ATOM 2117 C C . ILE A 1 271 ? 4.434 -10.632 -9.207 1.00 91.00 271 ILE A C 1
ATOM 2119 O O . ILE A 1 271 ? 5.144 -11.518 -9.696 1.00 91.00 271 ILE A O 1
ATOM 2123 N N . LEU A 1 272 ? 3.804 -9.716 -9.934 1.00 93.25 272 LEU A N 1
ATOM 2124 C CA . LEU A 1 272 ? 3.820 -9.657 -11.385 1.00 93.25 272 LEU A CA 1
ATOM 2125 C C . LEU A 1 272 ? 5.067 -8.915 -11.858 1.00 93.25 272 LEU A C 1
ATOM 2127 O O . LEU A 1 272 ? 5.379 -7.822 -11.389 1.00 93.25 272 LEU A O 1
ATOM 2131 N N . ARG A 1 273 ? 5.775 -9.518 -12.810 1.00 90.50 273 ARG A N 1
ATOM 2132 C CA . ARG A 1 273 ? 6.990 -8.966 -13.412 1.00 90.50 273 ARG A CA 1
ATOM 2133 C C . ARG A 1 273 ? 6.758 -8.833 -14.900 1.00 90.50 273 ARG A C 1
ATOM 2135 O O . ARG A 1 273 ? 6.717 -9.830 -15.621 1.00 90.50 273 ARG A O 1
ATOM 2142 N N . PHE A 1 274 ? 6.591 -7.602 -15.348 1.00 90.19 274 PHE A N 1
ATOM 2143 C CA . PHE A 1 274 ? 6.412 -7.281 -16.750 1.00 90.19 274 PHE A CA 1
ATOM 2144 C C . PHE A 1 274 ? 7.719 -6.752 -17.315 1.00 90.19 274 PHE A C 1
ATOM 2146 O O . PHE A 1 274 ? 8.394 -5.929 -16.701 1.00 90.19 274 PHE A O 1
ATOM 2153 N N . ALA A 1 275 ? 8.058 -7.200 -18.511 1.00 86.62 275 ALA A N 1
ATOM 2154 C CA . ALA A 1 275 ? 9.132 -6.632 -19.299 1.00 86.62 275 ALA A CA 1
ATOM 2155 C C . ALA A 1 275 ? 8.644 -6.622 -20.755 1.00 86.62 275 ALA A C 1
ATOM 2157 O O . ALA A 1 275 ? 8.370 -7.693 -21.302 1.00 86.62 275 ALA A O 1
ATOM 2158 N N . PRO A 1 276 ? 8.402 -5.445 -21.357 1.00 82.94 276 PRO A N 1
ATOM 2159 C CA . PRO A 1 276 ? 7.955 -5.365 -22.738 1.00 82.94 276 PRO A CA 1
ATOM 2160 C C . PRO A 1 276 ? 9.109 -5.744 -23.675 1.00 82.94 276 PRO A C 1
ATOM 2162 O O . PRO A 1 276 ? 10.187 -5.158 -23.614 1.00 82.94 276 PRO A O 1
ATOM 2165 N N . PHE A 1 277 ? 8.879 -6.724 -24.552 1.00 80.19 277 PHE A N 1
ATOM 2166 C CA . PHE A 1 277 ? 9.872 -7.206 -25.516 1.00 80.19 277 PHE A CA 1
ATOM 2167 C C . PHE A 1 277 ? 9.354 -7.028 -26.943 1.00 80.19 277 PHE A C 1
ATOM 2169 O O . PHE A 1 277 ? 8.681 -7.922 -27.463 1.00 80.19 277 PHE A O 1
ATOM 2176 N N . PRO A 1 278 ? 9.643 -5.899 -27.606 1.00 76.00 278 PRO A N 1
ATOM 2177 C CA . PRO A 1 278 ? 9.456 -5.846 -29.044 1.00 76.00 278 PRO A CA 1
ATOM 2178 C C . PRO A 1 278 ? 10.371 -6.890 -29.720 1.00 76.00 278 PRO A C 1
ATOM 2180 O O . PRO A 1 278 ? 11.508 -7.088 -29.276 1.00 76.00 278 PRO A O 1
ATOM 2183 N N . PRO A 1 279 ? 9.911 -7.585 -30.780 1.00 80.56 279 PRO A N 1
ATOM 2184 C CA . PRO A 1 279 ? 10.764 -8.489 -31.544 1.00 80.56 279 PRO A CA 1
ATOM 2185 C C . PRO A 1 279 ? 12.057 -7.796 -31.989 1.00 80.56 279 PRO A C 1
ATOM 2187 O O . PRO A 1 279 ? 12.036 -6.630 -32.378 1.00 80.56 279 PRO A O 1
ATOM 2190 N N . TYR A 1 280 ? 13.175 -8.524 -31.933 1.00 82.12 280 TYR A N 1
ATOM 2191 C CA . TYR A 1 280 ? 14.515 -8.028 -32.283 1.00 82.12 280 TYR A CA 1
ATOM 2192 C C . TYR A 1 280 ? 15.055 -6.893 -31.395 1.00 82.12 280 TYR A C 1
ATOM 2194 O O . TYR A 1 280 ? 16.033 -6.243 -31.762 1.00 82.12 280 TYR A O 1
ATOM 2202 N N . SER A 1 281 ? 14.472 -6.664 -30.213 1.00 85.25 281 SER A N 1
ATOM 2203 C CA . SER A 1 281 ? 15.025 -5.704 -29.258 1.00 85.25 281 SER A CA 1
ATOM 2204 C C . SER A 1 281 ? 16.275 -6.232 -28.549 1.00 85.25 281 SER A C 1
ATOM 2206 O O . SER A 1 281 ? 16.525 -7.440 -28.454 1.00 85.25 281 SER A O 1
ATOM 2208 N N . ARG A 1 282 ? 17.058 -5.308 -27.983 1.00 81.94 282 ARG A N 1
ATOM 2209 C CA . ARG A 1 282 ? 18.198 -5.639 -27.121 1.00 81.94 282 ARG A CA 1
ATOM 2210 C C . ARG A 1 282 ? 17.743 -6.452 -25.905 1.00 81.94 282 ARG A C 1
ATOM 2212 O O . ARG A 1 282 ? 18.411 -7.401 -25.504 1.00 81.94 282 ARG A O 1
ATOM 2219 N N . GLU A 1 283 ? 16.593 -6.105 -25.343 1.00 84.00 283 GLU A N 1
ATOM 2220 C CA . GLU A 1 283 ? 15.998 -6.730 -24.163 1.00 84.00 283 GLU A CA 1
ATOM 2221 C C . GLU A 1 283 ? 15.636 -8.194 -24.438 1.00 84.00 283 GLU A C 1
ATOM 2223 O O . GLU A 1 283 ? 15.894 -9.050 -23.589 1.00 84.00 283 GLU A O 1
ATOM 2228 N N . ALA A 1 284 ? 15.134 -8.502 -25.641 1.00 82.81 284 ALA A N 1
ATOM 2229 C CA . ALA A 1 284 ? 14.828 -9.869 -26.058 1.00 82.81 284 ALA A CA 1
ATOM 2230 C C . ALA A 1 284 ? 16.081 -10.768 -26.065 1.00 82.81 284 ALA A C 1
ATOM 2232 O O . ALA A 1 284 ? 16.017 -11.928 -25.657 1.00 82.81 284 ALA A O 1
ATOM 2233 N N . ALA A 1 285 ? 17.241 -10.226 -26.456 1.00 82.50 285 ALA A N 1
ATOM 2234 C CA . ALA A 1 285 ? 18.517 -10.945 -26.408 1.00 82.50 285 ALA A CA 1
ATOM 2235 C C . ALA A 1 285 ? 19.117 -11.037 -24.989 1.00 82.50 285 ALA A C 1
ATOM 2237 O O . ALA A 1 285 ? 19.827 -11.997 -24.672 1.00 82.50 285 ALA A O 1
ATOM 2238 N N . LEU A 1 286 ? 18.855 -10.049 -24.124 1.00 81.69 286 LEU A N 1
ATOM 2239 C CA . LEU A 1 286 ? 19.404 -9.987 -22.764 1.00 81.69 286 LEU A CA 1
ATOM 2240 C C . LEU A 1 286 ? 18.658 -10.882 -21.770 1.00 81.69 286 LEU A C 1
ATOM 2242 O O . LEU A 1 286 ? 19.299 -11.490 -20.910 1.00 81.69 286 LEU A O 1
ATOM 2246 N N . LEU A 1 287 ? 17.332 -10.998 -21.880 1.00 82.44 287 LEU A N 1
ATOM 2247 C CA . LEU A 1 287 ? 16.508 -11.684 -20.881 1.00 82.44 287 LEU A CA 1
ATOM 2248 C C . LEU A 1 287 ? 16.955 -13.130 -20.582 1.00 82.44 287 LEU A C 1
ATOM 2250 O O . LEU A 1 287 ? 17.075 -13.463 -19.399 1.00 82.44 287 LEU A O 1
ATOM 2254 N N . PRO A 1 288 ? 17.244 -14.000 -21.574 1.00 83.19 288 PRO A N 1
ATOM 2255 C CA . PRO A 1 288 ? 17.658 -15.374 -21.283 1.00 83.19 288 PRO A CA 1
ATOM 2256 C C . PRO A 1 288 ? 18.991 -15.445 -20.531 1.00 83.19 288 PRO A C 1
ATOM 2258 O O . PRO A 1 288 ? 19.204 -16.342 -19.718 1.00 83.19 288 PRO A O 1
ATOM 2261 N N . ARG A 1 289 ? 19.907 -14.500 -20.784 1.00 81.56 289 ARG A N 1
ATOM 2262 C CA . ARG A 1 289 ? 21.178 -14.400 -20.049 1.00 81.56 289 ARG A CA 1
ATOM 2263 C C . ARG A 1 289 ? 20.927 -13.938 -18.619 1.00 81.56 289 ARG A C 1
ATOM 2265 O O . ARG A 1 289 ? 21.384 -14.594 -17.693 1.00 81.56 289 ARG A O 1
ATOM 2272 N N . LEU A 1 290 ? 20.125 -12.889 -18.451 1.00 82.94 290 LEU A N 1
ATOM 2273 C CA . LEU A 1 290 ? 19.804 -12.326 -17.142 1.00 82.94 290 LEU A CA 1
ATOM 2274 C C . LEU A 1 290 ? 19.095 -13.342 -16.235 1.00 82.94 290 LEU A C 1
ATOM 2276 O O . LEU A 1 290 ? 19.457 -13.470 -15.071 1.00 82.94 290 LEU A O 1
ATOM 2280 N N . ARG A 1 291 ? 18.155 -14.134 -16.773 1.00 81.44 291 ARG A N 1
ATOM 2281 C CA . ARG A 1 291 ? 17.489 -15.222 -16.030 1.00 81.44 291 ARG A CA 1
ATOM 2282 C C . ARG A 1 291 ? 18.471 -16.282 -15.527 1.00 81.44 291 ARG A C 1
ATOM 2284 O O . ARG A 1 291 ? 18.351 -16.719 -14.387 1.00 81.44 291 ARG A O 1
ATOM 2291 N N . ARG A 1 292 ? 19.454 -16.671 -16.347 1.00 77.56 292 ARG A N 1
ATOM 2292 C CA . ARG A 1 292 ? 20.505 -17.621 -15.941 1.00 77.56 292 ARG A CA 1
ATOM 2293 C C . ARG A 1 292 ? 21.401 -17.041 -14.857 1.00 77.56 292 ARG A C 1
ATOM 2295 O O . ARG A 1 292 ? 21.639 -17.693 -13.847 1.00 77.56 292 ARG A O 1
ATOM 2302 N N . SER A 1 293 ? 21.848 -15.802 -15.030 1.00 79.25 293 SER A N 1
ATOM 2303 C CA . SER A 1 293 ? 22.673 -15.128 -14.029 1.00 79.25 293 SER A CA 1
ATOM 2304 C C . SER A 1 293 ? 21.924 -14.938 -12.706 1.00 79.25 293 SER A C 1
ATOM 2306 O O . SER A 1 293 ? 22.523 -15.093 -11.650 1.00 79.25 293 SER A O 1
ATOM 2308 N N . LEU A 1 294 ? 20.612 -14.685 -12.745 1.00 80.69 294 LEU A N 1
ATOM 2309 C CA . LEU A 1 294 ? 19.767 -14.589 -11.551 1.00 80.69 294 LEU A CA 1
ATOM 2310 C C . LEU A 1 294 ? 19.635 -15.933 -10.820 1.00 80.69 294 LEU A C 1
ATOM 2312 O O . LEU A 1 294 ? 19.721 -15.988 -9.597 1.00 80.69 294 LEU A O 1
ATOM 2316 N N . ALA A 1 295 ? 19.461 -17.025 -11.566 1.00 77.62 295 ALA A N 1
ATOM 2317 C CA . ALA A 1 295 ? 19.447 -18.381 -11.022 1.00 77.62 295 ALA A CA 1
ATOM 2318 C C . ALA A 1 295 ? 20.767 -18.726 -10.308 1.00 77.62 295 ALA A C 1
ATOM 2320 O O . ALA A 1 295 ? 20.748 -19.163 -9.158 1.00 77.62 295 ALA A O 1
ATOM 2321 N N . ALA A 1 296 ? 21.906 -18.459 -10.954 1.00 76.75 296 ALA A N 1
ATOM 2322 C CA . ALA A 1 296 ? 23.225 -18.641 -10.350 1.00 76.75 296 ALA A CA 1
ATOM 2323 C C . ALA A 1 296 ? 23.432 -17.729 -9.126 1.00 76.75 296 ALA A C 1
ATOM 2325 O O . ALA A 1 296 ? 23.941 -18.178 -8.102 1.00 76.75 296 ALA A O 1
ATOM 2326 N N . TYR A 1 297 ? 22.981 -16.472 -9.193 1.00 75.88 297 TYR A N 1
ATOM 2327 C CA . TYR A 1 297 ? 23.039 -15.528 -8.073 1.00 75.88 297 TYR A CA 1
ATOM 2328 C C . TYR A 1 297 ? 22.294 -16.033 -6.836 1.00 75.88 297 TYR A C 1
ATOM 2330 O O . TYR A 1 297 ? 22.839 -15.979 -5.735 1.00 75.88 297 TYR A O 1
ATOM 2338 N N . ARG A 1 298 ? 21.086 -16.578 -7.020 1.00 78.31 298 ARG A N 1
ATOM 2339 C CA . ARG A 1 298 ? 20.276 -17.150 -5.934 1.00 78.31 298 ARG A CA 1
ATOM 2340 C C . ARG A 1 298 ? 20.895 -18.413 -5.331 1.00 78.31 298 ARG A C 1
ATOM 2342 O O . ARG A 1 298 ? 20.734 -18.642 -4.140 1.00 78.31 298 ARG A O 1
ATOM 2349 N N . LEU A 1 299 ? 21.616 -19.208 -6.124 1.00 75.31 299 LEU A N 1
ATOM 2350 C CA . LEU A 1 299 ? 22.380 -20.364 -5.632 1.00 75.31 299 LEU A CA 1
ATOM 2351 C C . LEU A 1 299 ? 23.581 -19.957 -4.781 1.00 75.31 299 LEU A C 1
ATOM 2353 O O . LEU A 1 299 ? 23.874 -20.581 -3.768 1.00 75.31 299 LEU A O 1
ATOM 2357 N N . ALA A 1 300 ? 24.279 -18.910 -5.208 1.00 73.75 300 ALA A N 1
ATOM 2358 C CA . ALA A 1 300 ? 25.449 -18.394 -4.518 1.00 73.75 300 ALA A CA 1
ATOM 2359 C C . ALA A 1 300 ? 25.088 -17.502 -3.313 1.00 73.75 300 ALA A C 1
ATOM 2361 O O . ALA A 1 300 ? 25.978 -17.016 -2.615 1.00 73.75 300 ALA A O 1
ATOM 2362 N N . PHE A 1 301 ? 23.797 -17.257 -3.068 1.00 71.75 301 PHE A N 1
ATOM 2363 C CA . PHE A 1 301 ? 23.340 -16.388 -1.992 1.00 71.75 301 PHE A CA 1
ATOM 2364 C C . PHE A 1 301 ? 23.741 -16.951 -0.623 1.00 71.75 301 PHE A C 1
ATOM 2366 O O . PHE A 1 301 ? 23.518 -18.123 -0.330 1.00 71.75 301 PHE A O 1
ATOM 2373 N N . GLY A 1 302 ? 24.370 -16.112 0.204 1.00 66.56 302 GLY A N 1
ATOM 2374 C CA . GLY A 1 302 ? 24.915 -16.515 1.504 1.00 66.56 302 GLY A CA 1
ATOM 2375 C C . GLY A 1 302 ? 26.268 -17.243 1.449 1.00 66.56 302 GLY A C 1
ATOM 2376 O O . GLY A 1 302 ? 26.780 -17.620 2.500 1.00 66.56 302 GLY A O 1
ATOM 2377 N N . GLN A 1 303 ? 26.870 -17.424 0.266 1.00 73.19 303 GLN A N 1
ATOM 2378 C CA . GLN A 1 303 ? 28.202 -18.023 0.114 1.00 73.19 303 GLN A CA 1
ATOM 2379 C C . GLN A 1 303 ? 29.314 -16.957 0.152 1.00 73.19 303 GLN A C 1
ATOM 2381 O O . GLN A 1 303 ? 29.123 -15.841 -0.345 1.00 73.19 303 GLN A O 1
ATOM 2386 N N . PRO A 1 304 ? 30.507 -17.272 0.691 1.00 57.75 304 PRO A N 1
ATOM 2387 C CA . PRO A 1 304 ? 31.659 -16.380 0.592 1.00 57.75 304 PRO A CA 1
ATOM 2388 C C . PRO A 1 304 ? 32.064 -16.195 -0.881 1.00 57.75 304 PRO A C 1
ATOM 2390 O O . PRO A 1 304 ? 32.085 -17.157 -1.643 1.00 57.75 304 PRO A O 1
ATOM 2393 N N . ARG A 1 305 ? 32.415 -14.961 -1.277 1.00 61.75 305 ARG A N 1
ATOM 2394 C CA . ARG A 1 305 ? 32.792 -14.587 -2.662 1.00 61.75 305 ARG A CA 1
ATOM 2395 C C . ARG A 1 305 ? 31.727 -14.929 -3.712 1.00 61.75 305 ARG A C 1
ATOM 2397 O O . ARG A 1 305 ? 32.013 -15.496 -4.765 1.00 61.75 305 ARG A O 1
ATOM 2404 N N . GLN A 1 306 ? 30.490 -14.540 -3.420 1.00 63.84 306 GLN A N 1
ATOM 2405 C CA . GLN A 1 306 ? 29.313 -14.781 -4.254 1.00 63.84 306 GLN A CA 1
ATOM 2406 C C . GLN A 1 306 ? 29.520 -14.437 -5.742 1.00 63.84 306 GLN A C 1
ATOM 2408 O O . GLN A 1 306 ? 29.103 -15.206 -6.602 1.00 63.84 306 GLN A O 1
ATOM 2413 N N . GLU A 1 307 ? 30.191 -13.328 -6.060 1.00 63.47 307 GLU A N 1
ATOM 2414 C CA . GLU A 1 307 ? 30.438 -12.896 -7.445 1.00 63.47 307 GLU A CA 1
ATOM 2415 C C . GLU A 1 307 ? 31.274 -13.910 -8.249 1.00 63.47 307 GLU A C 1
ATOM 2417 O O . GLU A 1 307 ? 30.889 -14.272 -9.362 1.00 63.47 307 GLU A O 1
ATOM 2422 N N . GLU A 1 308 ? 32.353 -14.441 -7.659 1.00 64.12 308 GLU A N 1
ATOM 2423 C CA . GLU A 1 308 ? 33.227 -15.448 -8.286 1.00 64.12 308 GLU A CA 1
ATOM 2424 C C . GLU A 1 308 ? 32.465 -16.762 -8.540 1.00 64.12 308 GLU A C 1
ATOM 2426 O O . GLU A 1 308 ? 32.605 -17.386 -9.595 1.00 64.12 308 GLU A O 1
ATOM 2431 N N . LEU A 1 309 ? 31.605 -17.166 -7.597 1.00 69.75 309 LEU A N 1
ATOM 2432 C CA . LEU A 1 309 ? 30.789 -18.375 -7.719 1.00 69.75 309 LEU A CA 1
ATOM 2433 C C . LEU A 1 309 ? 29.715 -18.236 -8.809 1.00 69.75 309 LEU A C 1
ATOM 2435 O O . LEU A 1 309 ? 29.483 -19.177 -9.569 1.00 69.75 309 LEU A O 1
ATOM 2439 N N . VAL A 1 310 ? 29.086 -17.064 -8.932 1.00 67.31 310 VAL A N 1
ATOM 2440 C CA . VAL A 1 310 ? 28.109 -16.779 -9.996 1.00 67.31 310 VAL A CA 1
ATOM 2441 C C . VAL A 1 310 ? 28.771 -16.793 -11.370 1.00 67.31 310 VAL A C 1
ATOM 2443 O O . VAL A 1 310 ? 28.210 -17.361 -12.310 1.00 67.31 310 VAL A O 1
ATOM 2446 N N . GLU A 1 311 ? 29.965 -16.210 -11.494 1.00 66.62 311 GLU A N 1
ATOM 2447 C CA . GLU A 1 311 ? 30.736 -16.220 -12.740 1.00 66.62 311 GLU A CA 1
ATOM 2448 C C . GLU A 1 311 ? 31.142 -17.648 -13.139 1.00 66.62 311 GLU A C 1
ATOM 2450 O O . GLU A 1 311 ? 30.984 -18.033 -14.301 1.00 66.62 311 GLU A O 1
ATOM 2455 N N . PHE A 1 312 ? 31.597 -18.457 -12.176 1.00 70.75 312 PHE A N 1
ATOM 2456 C CA . PHE A 1 312 ? 31.945 -19.861 -12.395 1.00 70.75 312 PHE A CA 1
ATOM 2457 C C . PHE A 1 312 ? 30.733 -20.693 -12.835 1.00 70.75 312 PHE A C 1
ATOM 2459 O O . PHE A 1 312 ? 30.775 -21.334 -13.887 1.00 70.75 312 PHE A O 1
ATOM 2466 N N . LEU A 1 313 ? 29.628 -20.640 -12.082 1.00 72.38 313 LEU A N 1
ATOM 2467 C CA . LEU A 1 313 ? 28.406 -21.392 -12.389 1.00 72.38 313 LEU A CA 1
ATOM 2468 C C . LEU A 1 313 ? 27.792 -20.962 -13.727 1.00 72.38 313 LEU A C 1
ATOM 2470 O O . LEU A 1 313 ? 27.312 -21.803 -14.483 1.00 72.38 313 LEU A O 1
ATOM 2474 N N . GLY A 1 314 ? 27.839 -19.667 -14.049 1.00 68.94 314 GLY A N 1
ATOM 2475 C CA . GLY A 1 314 ? 27.327 -19.132 -15.309 1.00 68.94 314 GLY A CA 1
ATOM 2476 C C . GLY A 1 314 ? 28.148 -19.520 -16.545 1.00 68.94 314 GLY A C 1
ATOM 2477 O O . GLY A 1 314 ? 27.601 -19.519 -17.648 1.00 68.94 314 GLY A O 1
ATOM 2478 N N . ARG A 1 315 ? 29.441 -19.843 -16.382 1.00 70.94 315 ARG A N 1
ATOM 2479 C CA . ARG A 1 315 ? 30.326 -20.309 -17.466 1.00 70.94 315 ARG A CA 1
ATOM 2480 C C . ARG A 1 315 ? 30.368 -21.828 -17.612 1.00 70.94 315 ARG A C 1
ATOM 2482 O O . ARG A 1 315 ? 30.561 -22.306 -18.723 1.00 70.94 315 ARG A O 1
ATOM 2489 N N . ALA A 1 316 ? 30.245 -22.563 -16.510 1.00 71.69 316 ALA A N 1
ATOM 2490 C CA . ALA A 1 316 ? 30.486 -24.004 -16.477 1.00 71.69 316 ALA A CA 1
ATOM 2491 C C . ALA A 1 316 ? 29.249 -24.864 -16.791 1.00 71.69 316 ALA A C 1
ATOM 2493 O O . ALA A 1 316 ? 29.404 -26.063 -17.013 1.00 71.69 316 ALA A O 1
ATOM 2494 N N . LEU A 1 317 ? 28.041 -24.290 -16.769 1.00 72.19 317 LEU A N 1
ATOM 2495 C CA . LEU A 1 317 ? 26.789 -25.051 -16.801 1.00 72.19 317 LEU A CA 1
ATOM 2496 C C . LEU A 1 317 ? 25.843 -24.570 -17.901 1.00 72.19 317 LEU A C 1
ATOM 2498 O O . LEU A 1 317 ? 25.579 -23.371 -18.046 1.00 72.19 317 LEU A O 1
ATOM 2502 N N . ASP A 1 318 ? 25.266 -25.530 -18.619 1.00 75.25 318 ASP A N 1
ATOM 2503 C CA . ASP A 1 318 ? 24.184 -25.275 -19.566 1.00 75.25 318 ASP A CA 1
ATOM 2504 C C . ASP A 1 318 ? 22.867 -24.929 -18.839 1.00 75.25 318 ASP A C 1
ATOM 2506 O O . ASP A 1 318 ? 22.703 -25.259 -17.660 1.00 75.25 318 ASP A O 1
ATOM 2510 N N . PRO A 1 319 ? 21.895 -24.265 -19.503 1.00 66.31 319 PRO A N 1
ATOM 2511 C CA . PRO A 1 319 ? 20.680 -23.765 -18.849 1.00 66.31 319 PRO A CA 1
ATOM 2512 C C . PRO A 1 319 ? 19.888 -24.848 -18.103 1.00 66.31 319 PRO A C 1
ATOM 2514 O O . PRO A 1 319 ? 19.409 -24.605 -16.998 1.00 66.31 319 PRO A O 1
ATOM 2517 N N . GLU A 1 320 ? 19.793 -26.044 -18.685 1.00 72.75 320 GLU A N 1
ATOM 2518 C CA . GLU A 1 320 ? 19.103 -27.196 -18.093 1.00 72.75 320 GLU A CA 1
ATOM 2519 C C . GLU A 1 320 ? 19.849 -27.723 -16.858 1.00 72.75 320 GLU A C 1
ATOM 2521 O O . GLU A 1 320 ? 19.239 -27.996 -15.827 1.00 72.75 320 GLU A O 1
ATOM 2526 N N . GLN A 1 321 ? 21.183 -27.785 -16.915 1.00 74.00 321 GLN A N 1
ATOM 2527 C CA . GLN A 1 321 ? 22.019 -28.225 -15.795 1.00 74.00 321 GLN A CA 1
ATOM 2528 C C . GLN A 1 321 ? 21.979 -27.230 -14.634 1.00 74.00 321 GLN A C 1
ATOM 2530 O O . GLN A 1 321 ? 21.896 -27.631 -13.473 1.00 74.00 321 GLN A O 1
ATOM 2535 N N . LEU A 1 322 ? 22.006 -25.930 -14.942 1.00 69.81 322 LEU A N 1
ATOM 2536 C CA . LEU A 1 322 ? 21.868 -24.881 -13.941 1.00 69.81 322 LEU A CA 1
ATOM 2537 C C . LEU A 1 322 ? 20.487 -24.940 -13.285 1.00 69.81 322 LEU A C 1
ATOM 2539 O O . LEU A 1 322 ? 20.401 -24.780 -12.075 1.00 69.81 322 LEU A O 1
ATOM 2543 N N . GLN A 1 323 ? 19.422 -25.216 -14.042 1.00 64.06 323 GLN A N 1
ATOM 2544 C CA . GLN A 1 323 ? 18.078 -25.365 -13.484 1.00 64.06 323 GLN A CA 1
ATOM 2545 C C . GLN A 1 323 ? 17.984 -26.563 -12.527 1.00 64.06 323 GLN A C 1
ATOM 2547 O O . GLN A 1 323 ? 17.491 -26.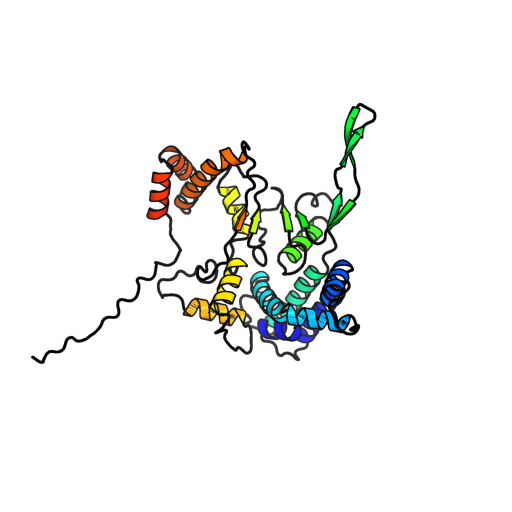404 -11.412 1.00 64.06 323 GLN A O 1
ATOM 2552 N N . VAL A 1 324 ? 18.550 -27.715 -12.900 1.00 73.12 324 VAL A N 1
ATOM 2553 C CA . VAL A 1 324 ? 18.649 -28.888 -12.012 1.00 73.12 324 VAL A CA 1
ATOM 2554 C C . VAL A 1 324 ? 19.456 -28.567 -10.749 1.00 73.12 324 VAL A C 1
ATOM 2556 O O . VAL A 1 324 ? 19.099 -28.993 -9.653 1.00 73.12 324 VAL A O 1
ATOM 2559 N N . LEU A 1 325 ? 20.544 -27.801 -10.868 1.00 68.38 325 LEU A N 1
ATOM 2560 C CA . LEU A 1 325 ? 21.338 -27.384 -9.711 1.00 68.38 325 LEU A CA 1
ATOM 2561 C C . LEU A 1 325 ? 20.605 -26.368 -8.837 1.00 68.38 325 LEU A C 1
ATOM 2563 O O . LEU A 1 325 ? 20.695 -26.486 -7.622 1.00 68.38 325 LEU A O 1
ATOM 2567 N N . VAL A 1 326 ? 19.844 -25.430 -9.412 1.00 63.25 326 VAL A N 1
ATOM 2568 C CA . VAL A 1 326 ? 18.944 -24.546 -8.654 1.00 63.25 326 VAL A CA 1
ATOM 2569 C C . VAL A 1 326 ? 17.957 -25.384 -7.861 1.00 63.25 326 VAL A C 1
ATOM 2571 O O . VAL A 1 326 ? 17.832 -25.188 -6.664 1.00 63.25 326 VAL A O 1
ATOM 2574 N N . GLU A 1 327 ? 17.293 -26.353 -8.479 1.00 65.00 327 GLU A N 1
ATOM 2575 C CA . GLU A 1 327 ? 16.330 -27.201 -7.771 1.00 65.00 327 GLU A CA 1
ATOM 2576 C C . GLU A 1 327 ? 16.969 -28.014 -6.635 1.00 65.00 327 GLU A C 1
ATOM 2578 O O . GLU A 1 327 ? 16.322 -28.246 -5.618 1.00 65.00 327 GLU A O 1
ATOM 2583 N N . ARG A 1 328 ? 18.239 -28.418 -6.774 1.00 67.12 328 ARG A N 1
ATOM 2584 C CA . ARG A 1 328 ? 18.943 -29.247 -5.779 1.00 67.12 328 ARG A CA 1
ATOM 2585 C C . ARG A 1 328 ? 19.677 -28.473 -4.687 1.00 67.12 328 ARG A C 1
ATOM 2587 O O . ARG A 1 328 ? 19.801 -28.984 -3.580 1.00 67.12 328 ARG A O 1
ATOM 2594 N N . LEU A 1 329 ? 20.260 -27.325 -5.024 1.00 66.50 329 LEU A N 1
ATOM 2595 C CA . LEU A 1 329 ? 21.210 -26.590 -4.179 1.00 66.50 329 LEU A CA 1
ATOM 2596 C C . LEU A 1 329 ? 20.696 -25.218 -3.756 1.00 66.50 329 LEU A C 1
ATOM 2598 O O . LEU A 1 329 ? 21.334 -24.571 -2.926 1.00 66.50 329 LEU A O 1
ATOM 2602 N N . ARG A 1 330 ? 19.574 -24.746 -4.317 1.00 62.66 330 ARG A N 1
ATOM 2603 C CA . ARG A 1 330 ? 18.939 -23.528 -3.814 1.00 62.66 330 ARG A CA 1
ATOM 2604 C C . ARG A 1 330 ? 18.622 -23.772 -2.355 1.00 62.66 330 ARG A C 1
ATOM 2606 O O . ARG A 1 330 ? 17.988 -24.770 -2.019 1.00 62.66 330 ARG A O 1
ATOM 2613 N N . ILE A 1 331 ? 19.040 -22.834 -1.514 1.00 58.41 331 ILE A N 1
ATOM 2614 C CA . ILE A 1 331 ? 18.552 -22.757 -0.146 1.00 58.41 331 ILE A CA 1
ATOM 2615 C C . ILE A 1 331 ? 17.055 -22.483 -0.264 1.00 58.41 331 ILE A C 1
ATOM 2617 O O . ILE A 1 331 ? 16.620 -21.363 -0.538 1.00 58.41 331 ILE A O 1
ATOM 2621 N N . ASP A 1 332 ? 16.279 -23.556 -0.189 1.00 53.16 332 ASP A N 1
ATOM 2622 C CA . ASP A 1 332 ? 14.840 -23.498 -0.291 1.00 53.16 332 ASP A CA 1
ATOM 2623 C C . ASP A 1 332 ? 14.279 -23.224 1.098 1.00 53.16 332 ASP A C 1
ATOM 2625 O O . ASP A 1 332 ? 14.148 -24.118 1.927 1.00 53.16 332 ASP A O 1
ATOM 2629 N N . LEU A 1 333 ? 14.016 -21.946 1.359 1.00 57.25 333 LEU A N 1
ATOM 2630 C CA . LEU A 1 333 ? 13.364 -21.491 2.587 1.00 57.25 333 LEU A CA 1
ATOM 2631 C C . LEU A 1 333 ? 11.834 -21.566 2.474 1.00 57.25 333 LEU A C 1
ATOM 2633 O O . LEU A 1 333 ? 11.128 -21.116 3.379 1.00 57.25 333 LEU A O 1
ATOM 2637 N N . SER A 1 334 ? 11.306 -22.095 1.362 1.00 48.59 334 SER A N 1
ATOM 2638 C CA . SER A 1 334 ? 9.893 -22.442 1.267 1.00 48.59 334 SER A CA 1
ATOM 2639 C C . SER A 1 334 ? 9.612 -23.688 2.120 1.00 48.59 334 SER A C 1
ATOM 2641 O O . SER A 1 334 ? 10.513 -24.499 2.347 1.00 48.59 334 SER A O 1
ATOM 2643 N N . PRO A 1 335 ? 8.396 -23.832 2.669 1.00 42.31 335 PRO A N 1
ATOM 2644 C CA . PRO A 1 335 ? 8.072 -24.952 3.536 1.00 42.31 335 PRO A CA 1
ATOM 2645 C C . PRO A 1 335 ? 8.248 -26.274 2.777 1.00 42.31 335 PRO A C 1
ATOM 2647 O O . PRO A 1 335 ? 7.987 -26.337 1.567 1.00 42.31 335 PRO A O 1
ATOM 2650 N N . PRO A 1 336 ? 8.626 -27.358 3.472 1.00 53.06 336 PRO A N 1
ATOM 2651 C CA . PRO A 1 336 ? 8.586 -28.681 2.879 1.00 53.06 336 PRO A CA 1
ATOM 2652 C C . PRO A 1 336 ? 7.159 -28.959 2.400 1.00 53.06 336 PRO A C 1
ATOM 2654 O O . PRO A 1 336 ? 6.185 -28.689 3.107 1.00 53.06 336 PRO A O 1
ATOM 2657 N N . ARG A 1 337 ? 7.027 -29.468 1.169 1.00 44.94 337 ARG A N 1
ATOM 2658 C CA . ARG A 1 337 ? 5.727 -29.868 0.619 1.00 44.94 337 ARG A CA 1
ATOM 2659 C C . ARG A 1 337 ? 5.109 -30.866 1.592 1.00 44.94 337 ARG A C 1
ATOM 2661 O O . ARG A 1 337 ? 5.710 -31.911 1.827 1.00 44.94 337 ARG A O 1
ATOM 2668 N N . ALA A 1 338 ? 3.954 -30.530 2.164 1.00 47.72 338 ALA A N 1
ATOM 2669 C CA . ALA A 1 338 ? 3.237 -31.439 3.043 1.00 47.72 338 ALA A CA 1
ATOM 2670 C C . ALA A 1 338 ? 3.004 -32.755 2.287 1.00 47.72 338 ALA A C 1
ATOM 2672 O O . ALA A 1 338 ? 2.330 -32.768 1.254 1.00 47.72 338 ALA A O 1
ATOM 2673 N N . GLU A 1 339 ? 3.599 -33.852 2.760 1.00 38.31 339 GLU A N 1
ATOM 2674 C CA . GLU A 1 339 ? 3.160 -35.170 2.320 1.00 38.31 339 GLU A CA 1
ATOM 2675 C C . GLU A 1 339 ? 1.689 -35.304 2.729 1.00 38.31 339 GLU A C 1
ATOM 2677 O O . GLU A 1 339 ? 1.352 -34.983 3.875 1.00 38.31 339 GLU A O 1
ATOM 2682 N N . PRO A 1 340 ? 0.786 -35.730 1.827 1.00 38.41 340 PRO A N 1
ATOM 2683 C CA . PRO A 1 340 ? -0.581 -36.008 2.226 1.00 38.41 340 PRO A CA 1
ATOM 2684 C C . PRO A 1 340 ? -0.529 -37.040 3.350 1.00 38.41 340 PRO A C 1
ATOM 2686 O O . PRO A 1 340 ? 0.043 -38.119 3.180 1.00 38.41 340 PRO A O 1
ATOM 2689 N N . LEU A 1 341 ? -1.089 -36.669 4.505 1.00 37.53 341 LEU A N 1
ATOM 2690 C CA . LEU A 1 341 ? -1.243 -37.530 5.670 1.00 37.53 341 LEU A CA 1
ATOM 2691 C C . LEU A 1 341 ? -1.753 -38.894 5.196 1.00 37.53 341 LEU A C 1
ATOM 2693 O O . LEU A 1 341 ? -2.908 -39.031 4.789 1.00 37.53 341 LEU A O 1
ATOM 2697 N N . ARG A 1 342 ? -0.890 -39.915 5.231 1.00 37.22 342 ARG A N 1
ATOM 2698 C CA . ARG A 1 342 ? -1.354 -41.297 5.177 1.00 37.22 342 ARG A CA 1
ATOM 2699 C C . ARG A 1 342 ? -2.166 -41.492 6.445 1.00 37.22 342 ARG A C 1
ATOM 2701 O O . ARG A 1 342 ? -1.592 -41.621 7.524 1.00 37.22 342 ARG A O 1
ATOM 2708 N N . CYS A 1 343 ? -3.489 -41.473 6.324 1.00 32.12 343 CYS A N 1
ATOM 2709 C CA . CYS A 1 343 ? -4.362 -41.987 7.364 1.00 32.12 343 CYS A CA 1
ATOM 2710 C C . CYS A 1 343 ? -3.881 -43.404 7.683 1.00 32.12 343 CYS A C 1
ATOM 2712 O O . CYS A 1 343 ? -3.977 -44.308 6.852 1.00 32.12 343 CYS A O 1
ATOM 2714 N N . ALA A 1 344 ? -3.294 -43.575 8.865 1.00 38.41 344 ALA A N 1
ATOM 2715 C CA . ALA A 1 344 ? -3.075 -44.883 9.439 1.00 38.41 344 ALA A CA 1
ATOM 2716 C C . ALA A 1 344 ? -4.464 -45.446 9.754 1.00 38.41 344 ALA A C 1
ATOM 2718 O O . ALA A 1 344 ? -5.030 -45.166 10.808 1.00 38.41 344 ALA A O 1
ATOM 2719 N N . ASN A 1 345 ? -5.041 -46.183 8.806 1.00 36.94 345 ASN A N 1
ATOM 2720 C CA . ASN A 1 345 ? -6.145 -47.075 9.112 1.00 36.94 345 ASN A CA 1
ATOM 2721 C C . ASN A 1 345 ? -5.585 -48.149 10.041 1.00 36.94 345 ASN A C 1
ATOM 2723 O O . ASN A 1 345 ? -4.797 -49.001 9.627 1.00 36.94 345 ASN A O 1
ATOM 2727 N N . GLY A 1 346 ? -5.946 -48.036 11.315 1.00 34.03 346 GLY A N 1
ATOM 2728 C CA . GLY A 1 346 ? -5.846 -49.131 12.256 1.00 34.03 346 GLY A CA 1
ATOM 2729 C C . GLY A 1 346 ? -6.811 -50.252 11.874 1.00 34.03 346 GLY A C 1
ATOM 2730 O O . GLY A 1 346 ? -7.904 -50.002 11.373 1.00 34.03 346 GLY A O 1
ATOM 2731 N N . GLU A 1 347 ? -6.359 -51.465 12.181 1.00 32.47 347 GLU A N 1
ATOM 2732 C CA . GLU A 1 347 ? -7.172 -52.638 12.510 1.00 32.47 347 GLU A CA 1
ATOM 2733 C C . GLU A 1 347 ? -7.901 -53.338 11.348 1.00 32.47 347 GLU A C 1
ATOM 2735 O O . GLU A 1 347 ? -9.116 -53.270 11.198 1.00 32.47 347 GLU A O 1
ATOM 2740 N N . GLU A 1 348 ? -7.157 -54.171 10.609 1.00 33.56 348 GLU A N 1
ATOM 2741 C CA . GLU A 1 348 ? -7.713 -55.453 10.160 1.00 33.56 348 GLU A CA 1
ATOM 2742 C C . GLU A 1 348 ? -7.751 -56.409 11.363 1.00 33.56 348 GLU A C 1
ATOM 2744 O O . GLU A 1 348 ? -6.762 -57.053 11.716 1.00 33.56 348 GLU A O 1
ATOM 2749 N N . SER A 1 349 ? -8.915 -56.461 12.013 1.00 30.73 349 SER A N 1
ATOM 2750 C CA . SER A 1 349 ? -9.339 -57.576 12.854 1.00 30.73 349 SER A CA 1
ATOM 2751 C C . SER A 1 349 ? -10.154 -58.547 12.000 1.00 30.73 349 SER A C 1
ATOM 2753 O O . SER A 1 349 ? -11.194 -58.189 11.458 1.00 30.73 349 SER A O 1
ATOM 2755 N N . SER A 1 350 ? -9.626 -59.764 11.919 1.00 31.75 350 SER A N 1
ATOM 2756 C CA . SER A 1 350 ? -10.245 -61.071 11.664 1.00 31.75 350 SER A CA 1
ATOM 2757 C C . SER A 1 350 ? -11.778 -61.216 11.591 1.00 31.75 350 SER A C 1
ATOM 2759 O O . SER A 1 350 ? -12.506 -60.700 12.436 1.00 31.75 350 SER A O 1
ATOM 2761 N N . ASP A 1 351 ? -12.148 -62.139 10.688 1.00 29.64 351 ASP A N 1
ATOM 2762 C CA . ASP A 1 351 ? -13.319 -63.037 10.638 1.00 29.64 351 ASP A CA 1
ATOM 2763 C C . ASP A 1 351 ? -14.660 -62.513 10.082 1.00 29.64 351 ASP A C 1
ATOM 2765 O O . ASP A 1 351 ? -15.385 -61.769 10.729 1.00 29.64 351 ASP A O 1
ATOM 2769 N N . GLU A 1 352 ? -15.065 -62.998 8.896 1.00 29.27 352 GLU A N 1
ATOM 2770 C CA . GLU A 1 352 ? -15.888 -64.220 8.767 1.00 29.27 352 GLU A CA 1
ATOM 2771 C C . GLU A 1 352 ? -16.174 -64.598 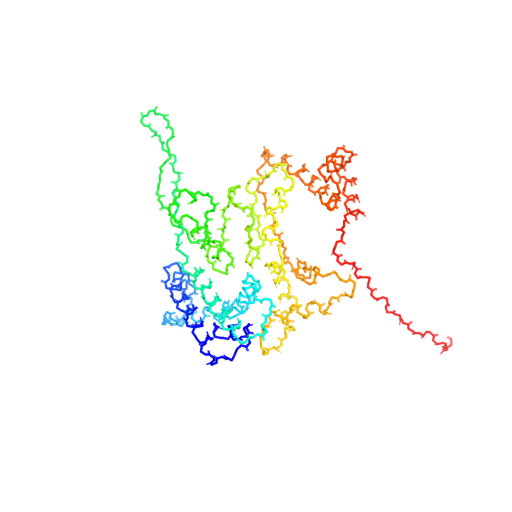7.286 1.00 29.27 352 GLU A C 1
ATOM 2773 O O . GLU A 1 352 ? -16.771 -63.823 6.540 1.00 29.27 352 GLU A O 1
ATOM 2778 N N . ARG A 1 353 ? -15.858 -65.871 6.970 1.00 30.88 353 ARG A N 1
ATOM 2779 C CA . ARG A 1 353 ? -16.270 -66.759 5.847 1.00 30.88 353 ARG A CA 1
ATOM 2780 C C . ARG A 1 353 ? -15.535 -66.738 4.509 1.00 30.88 353 ARG A C 1
ATOM 2782 O O . ARG A 1 353 ? -15.629 -65.749 3.755 1.00 30.88 353 ARG A O 1
#

Secondary structure (DSSP, 8-state):
-HHHHHHHHH---TT-HHHHHHHHHHHHHHHHHHTSHHHHHHHHHHTTTT-----HHHHHHHHHHHTTHHHHHHHHHHHHHHHTT-----SHHHHHHHHHHHHHHHHHHHHPPPEEEE--EEEE-TTS-EEEE-PEEEESSEEEESSGGGSTTHHHHHHHHHHHHTSSSS-SEEEE-TTS-TT---TTT--EEE-SS--SSHHHHHHHHHTTS-TT-HHHHHHHHHHTSSS----SS-HHHHHHHHHHHTS-TT--TTTTTT---SSS---EEE----TT-HHHHHHHHHHHHHHHHHHSTTSTTHHHHHHHHHHH--HHHHHHHHHHHS---SPPP----------------

Radius of gyration: 25.56 Å; chains: 1; bounding box: 67×94×66 Å